Protein AF-A0A9X0D9I6-F1 (afdb_monomer)

Organism: NCBI:txid174260

InterPro domains:
  IPR001965 Zinc finger, PHD-type [SM00249] (161-206)
  IPR001965 Zinc finger, PHD-type [SM00249] (219-255)
  IPR011011 Zinc finger, FYVE/PHD-type [SSF57903] (145-206)
  IPR011011 Zinc finger, FYVE/PHD-type [SSF57903] (211-255)
  IPR013083 Zinc finger, RING/FYVE/PHD-type [G3DSA:3.30.40.10] (120-209)
  IPR013083 Zinc finger, RING/FYVE/PHD-type [G3DSA:3.30.40.10] (210-255)
  IPR028651 ING family [PTHR10333] (88-206)

pLDDT: mean 75.45, std 18.53, range [35.81, 97.56]

Radius of gyration: 32.21 Å; Cα contacts (8 Å, |Δi|>4): 205; chains: 1; bounding box: 78×44×81 Å

Mean predicted aligned error: 19.86 Å

Secondary structure (DSSP, 8-state):
--------SSPPBSSTTS-BTT------B-SSS-TT---TT-SSS----BPPHHHHHHHHHHH-GGG---S-HHHHHHHHHHHHHHHT--TTT-HHHHHHHHHHHT--HHHHHHHHHHHHHHHHHHHHHHHHHHHHHHHHHHHTTS--S----------TT-PPP-S-EEE---TT-S--EEEGGGGT--SSS---SS----HHHHHHHTT---------TT---S-SS-------TT-S-----SS----TTT-

Sequence (255 aa):
MCKAAETPLTEQTWFPGGPPISYFPLPVPDVTRPWGADCSACGGFCGGHYLEPEDTWKYIQEKGTDVCQPKPPSVVLQNTFNSSEKKGEDLLENGSGLKDIAKYVLLTPNEVKICIEHLKGIKSRRQQGAKKAAATRATKKGEKTSSDQQTGCSSSAHYPCSKPDNENMIACVSAHCEIRWYHLSCVGLDHTERVPNVSWLCPGCQDDYSGNSSDDDVLCVCGMPNKVEPMIGCDSEECPIKTVPKDKWFCPRCQ

Nearest PDB structures (foldseek):
  2vnf-assembly1_A  TM=8.522E-01  e=7.058E-03  Homo sapiens
  2pnx-assembly2_C  TM=8.506E-01  e=9.072E-03  Homo sapiens
  2vnf-assembly2_C  TM=7.643E-01  e=1.095E-02  Homo sapiens
  1wen-assembly1_A  TM=6.761E-01  e=4.844E-03  Mus musculus
  2k1j-assembly1_A  TM=6.436E-01  e=1.095E-02  Homo sapiens

Foldseek 3Di:
DDPPDPDPPDQDAPDVVHHGPPDDQAWAWDPVFAFQDPDPVDPDGFLGDTDDSRVSRVVCVVPNCPRGDNDALLRLLLVVLVVCVVVVHDCVVDPVSLVVSSRSNSHDSVVSVVSSVVVVVVVVVVVVVVVVVVVVVVVVVVVVVPPPDDDDDDDDDEAPVPDDDDPQWDAQPDPPDPHGIYGCVRQPHDPPDDPPPDHDHGPVVVVVVVPDDDDDALADPVRDGDDDDADDAAPDPPDSGDDDDDDHDHDPVGD

Structure (mmCIF, N/CA/C/O backbone):
data_AF-A0A9X0D9I6-F1
#
_entry.id   AF-A0A9X0D9I6-F1
#
loop_
_atom_site.group_PDB
_atom_site.id
_atom_site.type_symbol
_atom_site.label_atom_id
_atom_site.label_alt_id
_atom_site.label_comp_id
_atom_site.label_asym_id
_atom_site.label_entity_id
_atom_site.label_seq_id
_atom_site.pdbx_PDB_ins_code
_atom_site.Cartn_x
_atom_site.Cartn_y
_atom_site.Cartn_z
_atom_site.occupancy
_atom_site.B_iso_or_equiv
_atom_site.auth_seq_id
_atom_site.auth_comp_id
_atom_site.auth_asym_id
_atom_site.auth_atom_id
_atom_site.pdbx_PDB_model_num
ATOM 1 N N . MET A 1 1 ? -36.709 -5.888 -31.343 1.00 38.69 1 MET A N 1
ATOM 2 C CA . MET A 1 1 ? -35.568 -6.505 -32.054 1.00 38.69 1 MET A CA 1
ATOM 3 C C . MET A 1 1 ? -34.394 -5.546 -31.970 1.00 38.69 1 MET A C 1
ATOM 5 O O . MET A 1 1 ? -34.440 -4.498 -32.601 1.00 38.69 1 MET A O 1
ATOM 9 N N . CYS A 1 2 ? -33.402 -5.837 -31.132 1.00 40.78 2 CYS A N 1
ATOM 10 C CA . CYS A 1 2 ? -32.189 -5.024 -31.049 1.00 40.78 2 CYS A CA 1
ATOM 11 C C . CYS A 1 2 ? -31.299 -5.366 -32.251 1.00 40.78 2 CYS A C 1
ATOM 13 O O . CYS A 1 2 ? -31.071 -6.546 -32.513 1.00 40.78 2 CYS A O 1
ATOM 15 N N . LYS A 1 3 ? -30.844 -4.358 -33.009 1.00 49.25 3 LYS A N 1
ATOM 16 C CA . LYS A 1 3 ? -29.891 -4.562 -34.109 1.00 49.25 3 LYS A CA 1
ATOM 17 C C . LYS A 1 3 ? -28.614 -5.165 -33.525 1.00 49.25 3 LYS A C 1
ATOM 19 O O . LYS A 1 3 ? -28.062 -4.602 -32.584 1.00 49.25 3 LYS A O 1
ATOM 24 N N . ALA A 1 4 ? -28.180 -6.305 -34.061 1.00 53.25 4 ALA A N 1
ATOM 25 C CA . ALA A 1 4 ? -26.882 -6.877 -33.739 1.00 53.25 4 ALA A CA 1
ATOM 26 C C . ALA A 1 4 ? -25.815 -5.841 -34.110 1.00 53.25 4 ALA A C 1
ATOM 28 O O . ALA A 1 4 ? -25.646 -5.522 -35.285 1.00 53.25 4 ALA A O 1
ATOM 29 N N . ALA A 1 5 ? -25.175 -5.244 -33.107 1.00 57.88 5 ALA A N 1
ATOM 30 C CA . ALA A 1 5 ? -24.021 -4.397 -33.339 1.00 57.88 5 ALA A CA 1
ATOM 31 C C . ALA A 1 5 ? -22.890 -5.312 -33.816 1.00 57.88 5 ALA A C 1
ATOM 33 O O . ALA A 1 5 ? -22.500 -6.233 -33.100 1.00 57.88 5 ALA A O 1
ATOM 34 N N . GLU A 1 6 ? -22.413 -5.092 -35.038 1.00 61.59 6 GLU A N 1
ATOM 35 C CA . GLU A 1 6 ? -21.198 -5.721 -35.541 1.00 61.59 6 GLU A CA 1
ATOM 36 C C . GLU A 1 6 ? -20.054 -5.328 -34.597 1.00 61.59 6 GLU A C 1
ATOM 38 O O . GLU A 1 6 ? -19.644 -4.169 -34.538 1.00 61.59 6 GLU A O 1
ATOM 43 N N . THR A 1 7 ? -19.581 -6.274 -33.784 1.00 61.91 7 THR A N 1
ATOM 44 C CA . THR A 1 7 ? -18.341 -6.111 -33.020 1.00 61.91 7 THR A CA 1
ATOM 45 C C . THR A 1 7 ? -17.220 -5.789 -34.008 1.00 61.91 7 THR A C 1
ATOM 47 O O . THR A 1 7 ? -17.050 -6.554 -34.962 1.00 61.91 7 THR A O 1
ATOM 50 N N . PRO A 1 8 ? -16.452 -4.697 -33.822 1.00 57.22 8 PRO A N 1
ATOM 51 C CA . PRO A 1 8 ? -15.313 -4.403 -34.680 1.00 57.22 8 PRO A CA 1
ATOM 52 C C . PRO A 1 8 ? -14.380 -5.618 -34.715 1.00 57.22 8 PRO A C 1
ATOM 54 O O . PRO A 1 8 ? -13.946 -6.092 -33.669 1.00 57.22 8 PRO A O 1
ATOM 57 N N . LEU A 1 9 ? -14.090 -6.132 -35.914 1.00 60.94 9 LEU A N 1
ATOM 58 C CA . LEU A 1 9 ? -13.199 -7.283 -36.139 1.00 60.94 9 LEU A CA 1
ATOM 59 C C . LEU A 1 9 ? -11.745 -7.017 -35.710 1.00 60.94 9 LEU A C 1
ATOM 61 O O . LEU A 1 9 ? -10.943 -7.945 -35.639 1.00 60.94 9 LEU A O 1
ATOM 65 N N . THR A 1 10 ? -11.405 -5.760 -35.431 1.00 70.81 10 THR A N 1
ATOM 66 C CA . THR A 1 10 ? -10.068 -5.326 -35.037 1.00 70.81 10 THR A CA 1
ATOM 67 C C . THR A 1 10 ? -10.029 -5.093 -33.531 1.00 70.81 10 THR A C 1
ATOM 69 O O . THR A 1 10 ? -10.761 -4.250 -33.008 1.00 70.81 10 THR A O 1
ATOM 72 N N . GLU A 1 11 ? -9.165 -5.835 -32.838 1.00 78.88 11 GLU A N 1
ATOM 73 C CA . GLU A 1 11 ? -8.893 -5.643 -31.415 1.00 78.88 11 GLU A CA 1
ATOM 74 C C . GLU A 1 11 ? -8.428 -4.199 -31.179 1.00 78.88 11 GLU A C 1
ATOM 76 O O . GLU A 1 11 ? -7.447 -3.742 -31.768 1.00 78.88 11 GLU A O 1
ATOM 81 N N . GLN A 1 12 ? -9.180 -3.444 -30.374 1.00 87.25 12 GLN A N 1
ATOM 82 C CA . GLN A 1 12 ? -8.828 -2.058 -30.076 1.00 87.25 12 GLN A CA 1
ATOM 83 C C . GLN A 1 12 ? -7.595 -2.042 -29.172 1.00 87.25 12 GLN A C 1
ATOM 85 O O . GLN A 1 12 ? -7.570 -2.737 -28.155 1.00 87.25 12 GLN A O 1
ATOM 90 N N . THR A 1 13 ? -6.597 -1.230 -29.516 1.00 88.50 13 THR A N 1
ATOM 91 C CA . THR A 1 13 ? -5.352 -1.068 -28.755 1.00 88.50 13 THR A CA 1
ATOM 92 C C . THR A 1 13 ? -5.221 0.353 -28.213 1.00 88.50 13 THR A C 1
ATOM 94 O O . THR A 1 13 ? -5.814 1.290 -28.746 1.00 88.50 13 THR A O 1
ATOM 97 N N . TRP A 1 14 ? -4.434 0.534 -27.151 1.00 82.69 14 TRP A N 1
ATOM 98 C CA . TRP A 1 14 ? -4.189 1.852 -26.545 1.00 82.69 14 TRP A CA 1
ATOM 99 C C . TRP A 1 14 ? -3.456 2.828 -27.488 1.00 82.69 14 TRP A C 1
ATOM 101 O O . TRP A 1 14 ? -3.660 4.037 -27.413 1.00 82.69 14 TRP A O 1
ATOM 111 N N . PHE A 1 15 ? -2.617 2.302 -28.384 1.00 81.44 15 PHE A N 1
ATOM 112 C CA . PHE A 1 15 ? -1.926 3.015 -29.467 1.00 81.44 15 PHE A CA 1
ATOM 113 C C . PHE A 1 15 ? -1.619 2.035 -30.623 1.00 81.44 15 PHE A C 1
ATOM 115 O O . PHE A 1 15 ? -1.713 0.819 -30.414 1.00 81.44 15 PHE A O 1
ATOM 122 N N . PRO A 1 16 ? -1.284 2.495 -31.848 1.00 82.31 16 PRO A N 1
ATOM 123 C CA . PRO A 1 16 ? -0.974 1.600 -32.970 1.00 82.31 16 PRO A CA 1
ATOM 124 C C . PRO A 1 16 ? 0.181 0.636 -32.648 1.00 82.31 16 PRO A C 1
ATOM 126 O O . PRO A 1 16 ? 1.279 1.075 -32.318 1.00 82.31 16 PRO A O 1
ATOM 129 N N . GLY A 1 17 ? -0.071 -0.677 -32.720 1.00 81.25 17 GLY A N 1
ATOM 130 C CA . GLY A 1 17 ? 0.896 -1.719 -32.328 1.00 81.25 17 GLY A CA 1
ATOM 131 C C . GLY A 1 17 ? 1.077 -1.900 -30.812 1.00 81.25 17 GLY A C 1
ATOM 132 O O . GLY A 1 17 ? 1.928 -2.675 -30.381 1.00 81.25 17 GLY A O 1
ATOM 133 N N . GLY A 1 18 ? 0.293 -1.182 -30.009 1.00 82.31 18 GLY A N 1
ATOM 134 C CA . GLY A 1 18 ? 0.296 -1.255 -28.555 1.00 82.31 18 GLY A CA 1
ATOM 135 C C . GLY A 1 18 ? -0.547 -2.396 -27.985 1.00 82.31 18 GLY A C 1
ATOM 136 O O . GLY A 1 18 ? -1.133 -3.183 -28.731 1.00 82.31 18 GLY A O 1
ATOM 137 N N . PRO A 1 19 ? -0.628 -2.485 -26.649 1.00 86.00 19 PRO A N 1
ATOM 138 C CA . PRO A 1 19 ? -1.453 -3.478 -25.981 1.00 86.00 19 PRO A CA 1
ATOM 139 C C . PRO A 1 19 ? -2.946 -3.301 -26.287 1.00 86.00 19 PRO A C 1
ATOM 141 O O . PRO A 1 19 ? -3.388 -2.169 -26.533 1.00 86.00 19 PRO A O 1
ATOM 144 N N . PRO A 1 20 ? -3.742 -4.385 -26.207 1.00 87.56 20 PRO A N 1
ATOM 145 C CA . PRO A 1 20 ? -5.192 -4.289 -26.327 1.00 87.56 20 PRO A CA 1
ATOM 146 C C . PRO A 1 20 ? -5.769 -3.415 -25.207 1.00 87.56 20 PRO A C 1
ATOM 148 O O . PRO A 1 20 ? -5.204 -3.337 -24.121 1.00 87.56 20 PRO A O 1
ATOM 151 N N . ILE A 1 21 ? -6.911 -2.762 -25.429 1.00 87.12 21 ILE A N 1
ATOM 152 C CA . ILE A 1 21 ? -7.543 -1.889 -24.419 1.00 87.12 21 ILE A CA 1
ATOM 153 C C . ILE A 1 21 ? -7.902 -2.667 -23.140 1.00 87.12 21 ILE A C 1
ATOM 155 O O . ILE A 1 21 ? -7.911 -2.111 -22.044 1.00 87.12 21 ILE A O 1
ATOM 159 N N . SER A 1 22 ? -8.143 -3.973 -23.263 1.00 83.62 22 SER A N 1
ATOM 160 C CA . SER A 1 22 ? -8.362 -4.888 -22.138 1.00 83.62 22 SER A CA 1
ATOM 161 C C . SER A 1 22 ? -7.116 -5.122 -21.277 1.00 83.62 22 SER A C 1
ATOM 163 O O . SER A 1 22 ? -7.237 -5.579 -20.139 1.00 83.62 22 SER A O 1
ATOM 165 N N . TYR A 1 23 ? -5.922 -4.820 -21.788 1.00 82.50 23 TYR A N 1
ATOM 166 C CA . TYR A 1 23 ? -4.687 -4.925 -21.031 1.00 82.50 23 TYR A CA 1
ATOM 167 C C . TYR A 1 23 ? -4.550 -3.731 -20.087 1.00 82.50 23 TYR A C 1
ATOM 169 O O . TYR A 1 23 ? -4.414 -2.578 -20.503 1.00 82.50 23 TYR A O 1
ATOM 177 N N . PHE A 1 24 ? -4.556 -4.044 -18.796 1.00 83.25 24 PHE A N 1
ATOM 178 C CA . PHE A 1 24 ? -4.234 -3.119 -17.724 1.00 83.25 24 PHE A CA 1
ATOM 179 C C . PHE A 1 24 ? -2.779 -3.364 -17.296 1.00 83.25 24 PHE A C 1
ATOM 181 O O . PHE A 1 24 ? -2.484 -4.466 -16.822 1.00 83.25 24 PHE A O 1
ATOM 188 N N . PRO A 1 25 ? -1.859 -2.394 -17.459 1.00 78.62 25 PRO A N 1
ATOM 189 C CA . PRO A 1 25 ? -0.456 -2.592 -17.118 1.00 78.62 25 PRO A CA 1
ATOM 190 C C . PRO A 1 25 ? -0.309 -2.725 -15.602 1.00 78.62 25 PRO A C 1
ATOM 192 O O . PRO A 1 25 ? -0.358 -1.742 -14.861 1.00 78.62 25 PRO A O 1
ATOM 195 N N . LEU A 1 26 ? -0.148 -3.960 -15.131 1.00 89.12 26 LEU A N 1
ATOM 196 C CA . LEU A 1 26 ? 0.200 -4.211 -13.741 1.00 89.12 26 LEU A CA 1
ATOM 197 C C . LEU A 1 26 ? 1.652 -3.788 -13.501 1.00 89.12 26 LEU A C 1
ATOM 199 O O . LEU A 1 26 ? 2.499 -3.990 -14.370 1.00 89.12 26 LEU A O 1
ATOM 203 N N . PRO A 1 27 ? 1.960 -3.216 -12.329 1.00 92.06 27 PRO A N 1
ATOM 204 C CA . PRO A 1 27 ? 3.297 -2.721 -12.052 1.00 92.06 27 PRO A CA 1
ATOM 205 C C . PRO A 1 27 ? 4.296 -3.884 -12.019 1.00 92.06 27 PRO A C 1
ATOM 207 O O . PRO A 1 27 ? 4.090 -4.880 -11.321 1.00 92.06 27 PRO A O 1
ATOM 210 N N . VAL A 1 28 ? 5.389 -3.746 -12.769 1.00 94.19 28 VAL A N 1
ATOM 211 C CA . VAL A 1 28 ? 6.499 -4.708 -12.815 1.00 94.19 28 VAL A CA 1
ATOM 212 C C . VAL A 1 28 ? 7.753 -4.032 -12.262 1.00 94.19 28 VAL A C 1
ATOM 214 O O . VAL A 1 28 ? 8.113 -2.962 -12.758 1.00 94.19 28 VAL A O 1
ATOM 217 N N . PRO A 1 29 ? 8.410 -4.596 -11.232 1.00 94.31 29 PRO A N 1
ATOM 218 C CA . PRO A 1 29 ? 9.664 -4.063 -10.713 1.00 94.31 29 PRO A CA 1
ATOM 219 C C . PRO A 1 29 ? 10.740 -3.945 -11.797 1.00 94.31 29 PRO A C 1
ATOM 221 O O . PRO A 1 29 ? 10.980 -4.875 -12.565 1.00 94.31 29 PRO A O 1
ATOM 224 N N . ASP A 1 30 ? 11.415 -2.805 -11.827 1.00 94.00 30 ASP A N 1
ATOM 225 C CA . ASP A 1 30 ? 12.499 -2.513 -12.751 1.00 94.00 30 ASP A CA 1
ATOM 226 C C . ASP A 1 30 ? 13.774 -3.253 -12.330 1.00 94.00 30 ASP A C 1
ATOM 228 O O . ASP A 1 30 ? 14.415 -2.940 -11.323 1.00 94.00 30 ASP A O 1
ATOM 232 N N . VAL A 1 31 ? 14.160 -4.243 -13.133 1.00 90.62 31 VAL A N 1
ATOM 233 C CA . VAL A 1 31 ? 15.358 -5.062 -12.901 1.00 90.62 31 VAL A CA 1
ATOM 234 C C . VAL A 1 31 ? 16.664 -4.286 -13.073 1.00 90.62 31 VAL A C 1
ATOM 236 O O . VAL A 1 31 ? 17.689 -4.704 -12.537 1.00 90.62 31 VAL A O 1
ATOM 239 N N . THR A 1 32 ? 16.648 -3.170 -13.805 1.00 90.94 32 THR A N 1
ATOM 240 C CA . THR A 1 32 ? 17.831 -2.325 -14.036 1.00 90.94 32 THR A CA 1
ATOM 241 C C . THR A 1 32 ? 18.086 -1.368 -12.878 1.00 90.94 32 THR A C 1
ATOM 243 O O . THR A 1 32 ? 19.230 -0.991 -12.624 1.00 90.94 32 THR A O 1
ATOM 246 N N . ARG A 1 33 ? 17.033 -1.025 -12.128 1.00 91.44 33 ARG A N 1
ATOM 247 C CA . ARG A 1 33 ? 17.086 -0.178 -10.931 1.00 91.44 33 ARG A CA 1
ATOM 248 C C . ARG A 1 33 ? 16.494 -0.922 -9.730 1.00 91.44 33 ARG A C 1
ATOM 250 O O . ARG A 1 33 ? 15.424 -0.552 -9.235 1.00 91.44 33 ARG A O 1
ATOM 257 N N . PRO A 1 34 ? 17.171 -1.988 -9.262 1.00 91.94 34 PRO A N 1
ATOM 258 C CA . PRO A 1 34 ? 16.678 -2.790 -8.157 1.00 91.94 34 PRO A CA 1
ATOM 259 C C . PRO A 1 34 ? 16.720 -2.021 -6.831 1.00 91.94 34 PRO A C 1
ATOM 261 O O . PRO A 1 34 ? 17.395 -1.005 -6.678 1.00 91.94 34 PRO A O 1
ATOM 264 N N . TRP A 1 35 ? 16.014 -2.553 -5.835 1.00 95.06 35 TRP A N 1
ATOM 265 C CA . TRP A 1 35 ? 16.032 -2.028 -4.471 1.00 95.06 35 TRP A CA 1
ATOM 266 C C . TRP A 1 35 ? 17.466 -1.910 -3.930 1.00 95.06 35 TRP A C 1
ATOM 268 O O . TRP A 1 35 ? 18.228 -2.880 -3.948 1.00 95.06 35 TRP A O 1
ATOM 278 N N . GLY A 1 36 ? 17.821 -0.731 -3.425 1.00 92.12 36 GLY A N 1
ATOM 279 C CA . GLY A 1 36 ? 19.151 -0.403 -2.916 1.00 92.12 36 GLY A CA 1
ATOM 280 C C . GLY A 1 36 ? 20.207 -0.117 -3.987 1.00 92.12 36 GLY A C 1
ATOM 281 O O . GLY A 1 36 ? 21.379 -0.004 -3.633 1.00 92.12 36 GLY A O 1
ATOM 282 N N . ALA A 1 37 ? 19.831 -0.012 -5.266 1.00 89.81 37 ALA A N 1
ATOM 283 C CA . ALA A 1 37 ? 20.750 0.389 -6.328 1.00 89.81 37 ALA A CA 1
ATOM 284 C C . ALA A 1 37 ? 21.228 1.839 -6.168 1.00 89.81 37 ALA A C 1
ATOM 286 O O . ALA A 1 37 ? 20.534 2.682 -5.594 1.00 89.81 37 ALA A O 1
ATOM 287 N N . ASP A 1 38 ? 22.399 2.124 -6.737 1.00 88.94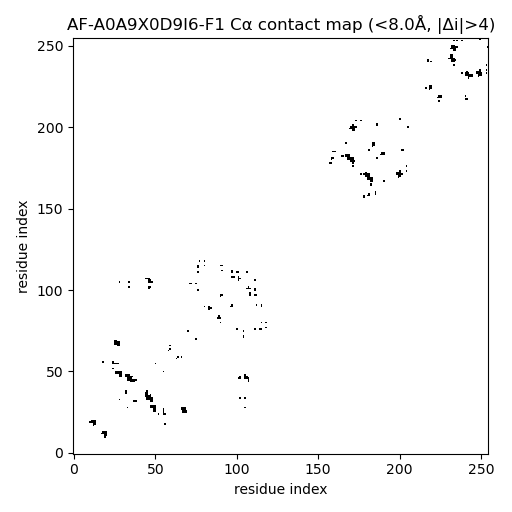 38 ASP A N 1
ATOM 288 C CA . ASP A 1 38 ? 22.876 3.492 -6.911 1.00 88.94 38 ASP A CA 1
ATOM 289 C C . ASP A 1 38 ? 22.117 4.132 -8.082 1.00 88.94 38 ASP A C 1
ATOM 291 O O . ASP A 1 38 ? 22.347 3.814 -9.251 1.00 88.94 38 ASP A O 1
ATOM 295 N N . CYS A 1 39 ? 21.116 4.949 -7.756 1.00 89.62 39 CYS A N 1
ATOM 296 C CA . CYS A 1 39 ? 20.189 5.528 -8.720 1.00 89.62 39 CYS A CA 1
ATOM 297 C C . CYS A 1 39 ? 20.376 7.042 -8.768 1.00 89.62 39 CYS A C 1
ATOM 299 O O . CYS A 1 39 ? 20.069 7.737 -7.803 1.00 89.62 39 CYS A O 1
ATOM 301 N N . SER A 1 40 ? 20.791 7.565 -9.923 1.00 88.94 40 SER A N 1
ATOM 302 C CA . SER A 1 40 ? 20.991 9.006 -10.136 1.00 88.94 40 SER A CA 1
ATOM 303 C C . SER A 1 40 ? 19.710 9.835 -10.007 1.00 88.94 40 SER A C 1
ATOM 305 O O . SER A 1 40 ? 19.774 11.030 -9.730 1.00 88.94 40 SER A O 1
ATOM 307 N N . ALA A 1 41 ? 18.544 9.209 -10.191 1.00 88.25 41 ALA A N 1
ATOM 308 C CA . ALA A 1 41 ? 17.247 9.853 -10.010 1.00 88.25 41 ALA A CA 1
ATOM 309 C C . ALA A 1 41 ? 16.817 9.927 -8.532 1.00 88.25 41 ALA A C 1
ATOM 311 O O . ALA A 1 41 ? 15.950 10.728 -8.185 1.00 88.25 41 ALA A O 1
ATOM 312 N N . CYS A 1 42 ? 17.395 9.101 -7.655 1.00 90.19 42 CYS A N 1
ATOM 313 C CA . CYS A 1 42 ? 17.075 9.090 -6.233 1.00 90.19 42 CYS A CA 1
ATOM 314 C C . CYS A 1 42 ? 18.069 9.963 -5.458 1.00 90.19 42 CYS A C 1
ATOM 316 O O . CYS A 1 42 ? 19.268 9.719 -5.469 1.00 90.19 42 CYS A O 1
ATOM 318 N N . GLY A 1 43 ? 17.573 10.944 -4.698 1.00 82.81 43 GLY A N 1
ATOM 319 C CA . GLY A 1 43 ? 18.394 11.773 -3.801 1.00 82.81 43 GLY A CA 1
ATOM 320 C C . GLY A 1 43 ? 18.829 11.066 -2.507 1.00 82.81 43 GLY A C 1
ATOM 321 O O . GLY A 1 43 ? 18.875 11.700 -1.456 1.00 82.81 43 GLY A O 1
ATOM 322 N N . GLY A 1 44 ? 19.056 9.750 -2.542 1.00 87.00 44 GLY A N 1
ATOM 323 C CA . GLY A 1 44 ? 19.323 8.924 -1.366 1.00 87.00 44 GLY A CA 1
ATOM 324 C C . GLY A 1 44 ? 19.104 7.435 -1.629 1.00 87.00 44 GLY A C 1
ATOM 325 O O . GLY A 1 44 ? 19.296 6.951 -2.740 1.00 87.00 44 GLY A O 1
ATOM 326 N N . PHE A 1 45 ? 18.688 6.697 -0.596 1.00 90.69 45 PHE A N 1
ATOM 327 C CA . PHE A 1 45 ? 18.413 5.266 -0.720 1.00 90.69 45 PHE A CA 1
ATOM 328 C C . PHE A 1 45 ? 17.304 4.994 -1.753 1.00 90.69 45 PHE A C 1
ATOM 330 O O . PHE A 1 45 ? 16.172 5.449 -1.586 1.00 90.69 45 PHE A O 1
ATOM 337 N N . CYS A 1 46 ? 17.616 4.221 -2.795 1.00 93.50 46 CYS A N 1
ATOM 338 C CA . CYS A 1 46 ? 16.649 3.829 -3.814 1.00 93.50 46 CYS A CA 1
ATOM 339 C C . CYS A 1 46 ? 15.781 2.662 -3.316 1.00 93.50 46 CYS A C 1
ATOM 341 O O . CYS A 1 46 ? 16.278 1.559 -3.098 1.00 93.50 46 CYS A O 1
ATOM 343 N N . GLY A 1 47 ? 14.470 2.874 -3.184 1.00 93.00 47 GLY A N 1
ATOM 344 C CA . GLY A 1 47 ? 13.499 1.801 -2.923 1.00 93.00 47 GLY A CA 1
ATOM 345 C C . GLY A 1 47 ? 13.277 0.862 -4.117 1.00 93.00 47 GLY A C 1
ATOM 346 O O . GLY A 1 47 ? 12.554 -0.117 -3.995 1.00 93.00 47 GLY A O 1
ATOM 347 N N . GLY A 1 48 ? 13.912 1.120 -5.258 1.00 93.00 48 GLY A N 1
ATOM 348 C CA . GLY A 1 48 ? 13.620 0.469 -6.530 1.00 93.00 48 GLY A CA 1
ATOM 349 C C . GLY A 1 48 ? 12.506 1.184 -7.294 1.00 93.00 48 GLY A C 1
ATOM 350 O O . GLY A 1 48 ? 11.802 2.041 -6.760 1.00 93.00 48 GLY A O 1
ATOM 351 N N . HIS A 1 49 ? 12.384 0.856 -8.576 1.00 93.19 49 HIS A N 1
ATOM 352 C CA . HIS A 1 49 ? 11.428 1.482 -9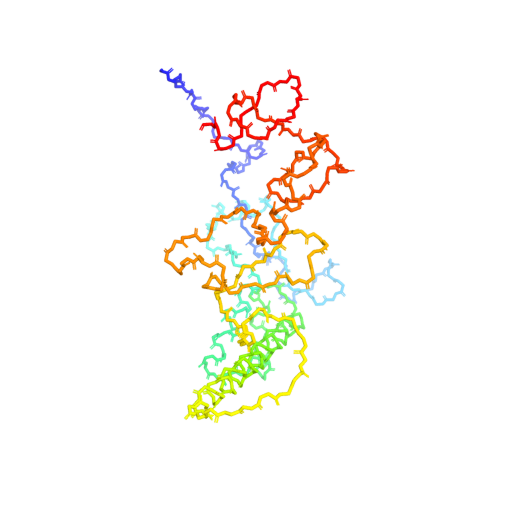.487 1.00 93.19 49 HIS A CA 1
ATO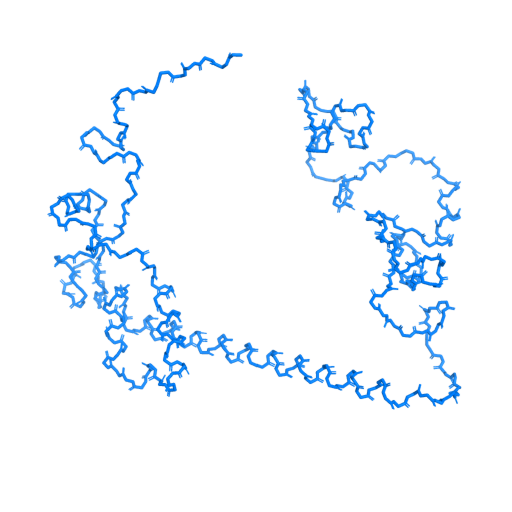M 353 C C . HIS A 1 49 ? 10.513 0.438 -10.117 1.00 93.19 49 HIS A C 1
ATOM 355 O O . HIS A 1 49 ? 10.798 -0.756 -10.074 1.00 93.19 49 HIS A O 1
ATOM 361 N N . TYR A 1 50 ? 9.420 0.899 -10.715 1.00 94.56 50 TYR A N 1
ATOM 362 C CA . TYR A 1 50 ? 8.624 0.095 -11.634 1.00 94.56 50 TYR A CA 1
ATOM 363 C C . TYR A 1 50 ? 8.976 0.477 -13.072 1.00 94.56 50 TYR A C 1
ATOM 365 O O . TYR A 1 50 ? 9.364 1.620 -13.332 1.00 94.56 50 TYR A O 1
ATOM 373 N N . LEU A 1 51 ? 8.851 -0.481 -13.986 1.00 93.19 51 LEU A N 1
ATOM 374 C CA . LEU A 1 51 ? 8.979 -0.236 -15.417 1.00 93.19 51 LEU A CA 1
ATOM 375 C C . LEU A 1 51 ? 7.895 0.736 -15.897 1.00 93.19 51 LEU A C 1
ATOM 377 O O . LEU A 1 51 ? 6.780 0.769 -15.370 1.00 93.19 51 LEU A O 1
ATOM 381 N N . GLU A 1 52 ? 8.214 1.510 -16.931 1.00 89.94 52 GLU A N 1
ATOM 382 C CA . GLU A 1 52 ? 7.222 2.338 -17.614 1.00 89.94 52 GLU A CA 1
ATOM 383 C C . GLU A 1 52 ? 6.213 1.457 -18.376 1.00 89.94 52 GLU A C 1
ATOM 385 O O . GLU A 1 52 ? 6.517 0.297 -18.677 1.00 89.94 52 GLU A O 1
ATOM 390 N N . PRO A 1 53 ? 5.002 1.950 -18.695 1.00 87.25 53 PRO A N 1
ATOM 391 C CA . PRO A 1 53 ? 3.950 1.121 -19.291 1.00 87.25 53 PRO A CA 1
ATOM 392 C C . PRO A 1 53 ? 4.353 0.403 -20.588 1.00 87.25 53 PRO A C 1
ATOM 394 O O . PRO A 1 53 ? 3.977 -0.753 -20.790 1.00 87.25 53 PRO A O 1
ATOM 397 N N . GLU A 1 54 ? 5.137 1.055 -21.452 1.00 86.38 54 GLU A N 1
ATOM 398 C CA . GLU A 1 54 ? 5.605 0.466 -22.715 1.00 86.38 54 GLU A CA 1
ATOM 399 C C . GLU A 1 54 ? 6.595 -0.681 -22.491 1.00 86.38 54 GLU A C 1
ATOM 401 O O . GLU A 1 54 ? 6.475 -1.744 -23.103 1.00 86.38 54 GLU A O 1
ATOM 406 N N . ASP A 1 55 ? 7.554 -0.485 -21.589 1.00 89.81 55 ASP A N 1
ATOM 407 C CA . ASP A 1 55 ? 8.545 -1.505 -21.255 1.00 89.81 55 ASP A CA 1
ATOM 408 C C . ASP A 1 55 ? 7.918 -2.646 -20.462 1.00 89.81 55 ASP A C 1
ATOM 410 O O . ASP A 1 55 ? 8.231 -3.809 -20.701 1.00 89.81 55 ASP A O 1
ATOM 414 N N . THR A 1 56 ? 6.954 -2.333 -19.596 1.00 90.62 56 THR A N 1
ATOM 415 C CA . THR A 1 56 ? 6.124 -3.315 -18.893 1.00 90.62 56 THR A CA 1
ATOM 416 C C . THR A 1 56 ? 5.417 -4.238 -19.883 1.00 90.62 56 THR A C 1
ATOM 418 O O . THR A 1 56 ? 5.460 -5.456 -19.723 1.00 90.62 56 THR A O 1
ATOM 421 N N . TRP A 1 57 ? 4.808 -3.679 -20.935 1.00 88.25 57 TRP A N 1
ATOM 422 C CA . TRP A 1 57 ? 4.136 -4.461 -21.976 1.00 88.25 57 TRP A CA 1
ATOM 423 C C . TRP A 1 57 ? 5.094 -5.419 -22.686 1.00 88.25 57 TRP A C 1
ATOM 425 O O . TRP A 1 57 ? 4.826 -6.619 -22.742 1.00 88.25 57 TRP A O 1
ATOM 435 N N . LYS A 1 58 ? 6.242 -4.920 -23.157 1.00 89.44 58 LYS A N 1
ATOM 436 C CA . LYS A 1 58 ? 7.264 -5.752 -23.816 1.00 89.44 58 LYS A CA 1
ATOM 437 C C . LYS A 1 58 ? 7.791 -6.843 -22.880 1.00 89.44 58 LYS A C 1
ATOM 439 O O . LYS A 1 58 ? 7.939 -7.994 -23.282 1.00 89.44 58 LYS A O 1
ATOM 444 N N . TYR A 1 59 ? 8.037 -6.494 -21.621 1.00 91.31 59 TYR A N 1
ATOM 445 C CA . TYR A 1 59 ? 8.582 -7.413 -20.629 1.00 91.31 59 TYR A CA 1
ATOM 446 C C . TYR A 1 59 ? 7.605 -8.546 -20.292 1.00 91.31 59 TYR A C 1
ATOM 448 O O . TYR A 1 59 ? 8.006 -9.706 -20.210 1.00 91.31 59 TYR A O 1
ATOM 456 N N . ILE A 1 60 ? 6.311 -8.238 -20.165 1.00 90.50 60 ILE A N 1
ATOM 457 C CA . ILE A 1 60 ? 5.260 -9.237 -19.927 1.00 90.50 60 ILE A CA 1
ATOM 458 C C . ILE A 1 60 ? 5.052 -10.136 -21.149 1.00 90.50 60 ILE A C 1
ATOM 460 O O . ILE A 1 60 ? 4.808 -11.328 -20.978 1.00 90.50 60 ILE A O 1
ATOM 464 N N . GLN A 1 61 ? 5.187 -9.615 -22.372 1.00 89.06 61 GLN A N 1
ATOM 465 C CA . GLN A 1 61 ? 5.136 -10.452 -23.576 1.00 89.06 61 GLN A CA 1
ATOM 466 C C . GLN A 1 61 ? 6.243 -11.519 -23.592 1.00 89.06 61 GLN A C 1
ATOM 468 O O . GLN A 1 61 ? 6.007 -12.631 -24.057 1.00 89.06 61 GLN A O 1
ATOM 473 N N . GLU A 1 62 ? 7.431 -11.207 -23.065 1.00 91.62 62 GLU A N 1
ATOM 474 C CA . GLU A 1 62 ? 8.559 -12.144 -23.012 1.00 91.62 62 GLU A CA 1
ATOM 475 C C . GLU A 1 62 ? 8.510 -13.084 -21.793 1.00 91.62 62 GLU A C 1
ATOM 477 O O . GLU A 1 62 ? 8.801 -14.275 -21.912 1.00 91.62 62 GLU A O 1
ATOM 482 N N . LYS A 1 63 ? 8.190 -12.558 -20.603 1.00 92.19 63 LYS A N 1
ATOM 483 C CA . LYS A 1 63 ? 8.304 -13.278 -19.318 1.00 92.19 63 LYS A CA 1
ATOM 484 C C . LYS A 1 63 ? 6.975 -13.770 -18.748 1.00 92.19 63 LYS A C 1
ATOM 486 O O . LYS A 1 63 ? 6.980 -14.493 -17.754 1.00 92.19 63 LYS A O 1
ATOM 491 N N . GLY A 1 64 ? 5.852 -13.397 -19.354 1.00 90.00 64 GLY A N 1
ATOM 492 C CA . GLY A 1 64 ? 4.521 -13.629 -18.804 1.00 90.00 64 GLY A CA 1
ATOM 493 C C . GLY A 1 64 ? 4.185 -12.682 -17.649 1.00 90.00 64 GLY A C 1
ATOM 494 O O . GLY A 1 64 ? 4.899 -11.724 -17.359 1.00 90.00 64 GLY A O 1
ATOM 495 N N . THR A 1 65 ? 3.063 -12.940 -16.977 1.00 89.56 65 THR A N 1
ATOM 496 C CA . THR A 1 65 ? 2.502 -12.047 -15.947 1.00 89.56 65 THR A CA 1
ATOM 497 C C . THR A 1 65 ? 3.003 -12.318 -14.529 1.00 89.56 65 THR A C 1
ATOM 499 O O . THR A 1 65 ? 2.743 -11.512 -13.639 1.00 89.56 65 THR A O 1
ATOM 502 N N . ASP A 1 66 ? 3.735 -13.408 -14.293 1.00 90.31 66 ASP A N 1
ATOM 503 C CA . ASP A 1 66 ? 4.207 -13.793 -12.949 1.00 90.31 66 ASP A CA 1
ATOM 504 C C . ASP A 1 66 ? 5.211 -12.795 -12.348 1.00 90.31 66 ASP A C 1
ATOM 506 O O . ASP A 1 66 ? 5.425 -12.759 -11.138 1.00 90.31 66 ASP A O 1
ATOM 510 N N . VAL A 1 67 ? 5.801 -11.948 -13.194 1.00 90.19 67 VAL A N 1
ATOM 511 C CA . VAL A 1 67 ? 6.714 -10.860 -12.813 1.00 90.19 67 VAL A CA 1
ATOM 512 C C . VAL A 1 67 ? 5.992 -9.619 -12.275 1.00 90.19 67 VAL A C 1
ATOM 514 O O . VAL A 1 67 ? 6.631 -8.710 -11.746 1.00 90.19 67 VAL A O 1
ATOM 517 N N . CYS A 1 68 ? 4.665 -9.557 -12.409 1.00 91.56 68 CYS A N 1
ATOM 518 C CA . CYS A 1 68 ? 3.868 -8.433 -11.935 1.00 91.56 68 CYS A CA 1
ATOM 519 C C . CYS A 1 68 ? 3.762 -8.432 -10.408 1.00 91.56 68 CYS A C 1
ATOM 521 O O . CYS A 1 68 ? 3.672 -9.476 -9.760 1.00 91.56 68 CYS A O 1
ATOM 523 N N . GLN A 1 69 ? 3.645 -7.240 -9.829 1.00 90.75 69 GLN A N 1
ATOM 524 C CA . GLN A 1 69 ? 3.290 -7.049 -8.427 1.00 90.75 69 GLN A CA 1
ATOM 525 C C . GLN A 1 69 ? 1.865 -6.497 -8.291 1.00 90.75 69 GLN A C 1
ATOM 527 O O . GLN A 1 69 ? 1.664 -5.312 -8.043 1.00 90.75 69 GLN A O 1
ATOM 532 N N . PRO A 1 70 ? 0.828 -7.349 -8.402 1.00 89.56 70 PRO A N 1
ATOM 533 C CA . PRO A 1 70 ? -0.563 -6.891 -8.392 1.00 89.56 70 PRO A CA 1
ATOM 534 C C . PRO A 1 70 ? -1.033 -6.382 -7.023 1.00 89.56 70 PRO A C 1
ATOM 536 O O . PRO A 1 70 ? -2.088 -5.757 -6.923 1.00 89.56 70 PRO A O 1
ATOM 539 N N . LYS A 1 71 ? -0.304 -6.691 -5.943 1.00 92.25 71 LYS A N 1
ATOM 540 C CA . LYS A 1 71 ? -0.694 -6.312 -4.583 1.00 92.25 71 LYS A CA 1
ATOM 541 C C . LYS A 1 71 ? -0.042 -4.983 -4.211 1.00 92.25 71 LYS A C 1
ATOM 543 O O . LYS A 1 71 ? 1.184 -4.930 -4.143 1.00 92.25 71 LYS A O 1
ATOM 548 N N . PRO A 1 72 ? -0.827 -3.943 -3.887 1.00 92.88 72 PRO A N 1
ATOM 549 C CA . PRO A 1 72 ? -0.257 -2.674 -3.470 1.00 92.88 72 PRO A CA 1
ATOM 550 C C . PRO A 1 72 ? 0.447 -2.811 -2.107 1.00 92.88 72 PRO A C 1
ATOM 552 O O . PRO A 1 72 ? 0.029 -3.637 -1.280 1.00 92.88 72 PRO A O 1
ATOM 555 N N . PRO A 1 73 ? 1.450 -1.960 -1.815 1.00 95.12 73 PRO A N 1
ATOM 556 C CA . PRO A 1 73 ? 2.216 -2.007 -0.569 1.00 95.12 73 PRO A CA 1
ATOM 557 C C . PRO A 1 73 ? 1.354 -2.045 0.697 1.00 95.12 73 PRO A C 1
ATOM 559 O O . PRO A 1 73 ? 1.613 -2.834 1.601 1.00 95.12 73 PRO A O 1
ATOM 562 N N . SER A 1 74 ? 0.279 -1.255 0.753 1.00 95.62 74 SER A N 1
ATOM 563 C CA . SER A 1 74 ? -0.616 -1.180 1.917 1.00 95.62 74 SER A CA 1
ATOM 564 C C . SER A 1 74 ? -1.246 -2.528 2.282 1.00 95.62 74 SER A C 1
ATOM 566 O O . SER A 1 74 ? -1.318 -2.879 3.461 1.00 95.62 74 SER A O 1
ATOM 568 N N . VAL A 1 75 ? -1.660 -3.309 1.281 1.00 96.44 75 VAL A N 1
ATOM 569 C CA . VAL A 1 75 ? -2.262 -4.636 1.469 1.00 96.44 75 VAL A CA 1
ATOM 570 C C . VAL A 1 75 ? -1.211 -5.631 1.939 1.00 96.44 75 VAL A C 1
ATOM 572 O O . VAL A 1 75 ? -1.468 -6.420 2.848 1.00 96.44 75 VAL A O 1
ATOM 575 N N . VAL A 1 76 ? -0.017 -5.589 1.348 1.00 96.00 76 VAL A N 1
ATOM 576 C CA . VAL A 1 76 ? 1.091 -6.460 1.749 1.00 96.00 76 VAL A CA 1
ATOM 577 C C . VAL A 1 76 ? 1.467 -6.192 3.204 1.00 96.00 76 VAL A C 1
ATOM 579 O O . VAL A 1 76 ? 1.466 -7.124 4.003 1.00 96.00 76 VAL A O 1
ATOM 582 N N . LEU A 1 77 ? 1.695 -4.927 3.563 1.00 96.56 77 LEU A N 1
ATOM 583 C CA . LEU A 1 77 ? 2.073 -4.501 4.913 1.00 96.56 77 LEU A CA 1
ATOM 584 C C . LEU A 1 77 ? 1.003 -4.840 5.955 1.00 96.56 77 LEU A C 1
ATOM 586 O O . LEU A 1 77 ? 1.314 -5.289 7.056 1.00 96.56 77 LEU A O 1
ATOM 590 N N . GLN A 1 78 ? -0.274 -4.666 5.613 1.00 96.56 78 GLN A N 1
ATOM 591 C CA . GLN A 1 78 ? -1.366 -5.043 6.502 1.00 96.56 78 GLN A CA 1
ATOM 592 C C . GLN A 1 78 ? -1.421 -6.561 6.722 1.00 96.56 78 GLN A C 1
ATOM 594 O O . GLN A 1 78 ? -1.624 -7.013 7.850 1.00 96.56 78 GLN A O 1
ATOM 599 N N . ASN A 1 79 ? -1.227 -7.357 5.671 1.00 96.44 79 ASN A N 1
ATOM 600 C CA . ASN A 1 79 ? -1.244 -8.814 5.766 1.00 96.44 79 ASN A CA 1
ATOM 601 C C . ASN A 1 79 ? -0.042 -9.361 6.539 1.00 96.44 79 ASN A C 1
ATOM 603 O O . ASN A 1 79 ? -0.219 -10.263 7.363 1.00 96.44 79 ASN A O 1
ATOM 607 N N . THR A 1 80 ? 1.157 -8.821 6.307 1.00 95.19 80 THR A N 1
ATOM 608 C CA . THR A 1 80 ? 2.365 -9.210 7.047 1.00 95.19 80 THR A CA 1
ATOM 609 C C . THR A 1 80 ? 2.219 -8.866 8.525 1.00 95.19 80 THR A C 1
ATOM 611 O O . THR A 1 80 ? 2.416 -9.749 9.357 1.00 95.19 80 THR A O 1
ATOM 614 N N . PHE A 1 81 ? 1.748 -7.658 8.854 1.00 95.25 81 PHE A N 1
ATOM 615 C CA . PHE A 1 81 ? 1.450 -7.247 10.229 1.00 95.25 81 PHE A CA 1
ATOM 616 C C . PHE A 1 81 ? 0.409 -8.151 10.900 1.00 95.25 81 PHE A C 1
ATOM 618 O O . PHE A 1 81 ? 0.637 -8.694 11.974 1.00 95.25 81 PHE A O 1
ATOM 625 N N . ASN A 1 82 ? -0.738 -8.388 10.259 1.00 95.12 82 ASN A N 1
ATOM 626 C CA . ASN A 1 82 ? -1.770 -9.253 10.836 1.00 95.12 82 ASN A CA 1
ATOM 627 C C . ASN A 1 82 ? -1.269 -10.689 11.061 1.00 95.12 82 ASN A C 1
ATOM 629 O O . ASN A 1 82 ? -1.720 -11.363 11.987 1.00 95.12 82 ASN A O 1
ATOM 633 N N . SER A 1 83 ? -0.364 -11.169 10.208 1.00 94.69 83 SER A N 1
ATOM 634 C CA . SER A 1 83 ? 0.225 -12.502 10.326 1.00 94.69 83 SER A CA 1
ATOM 635 C C . SER A 1 83 ? 1.255 -12.575 11.453 1.00 94.69 83 SER A C 1
ATOM 637 O O . SER A 1 83 ? 1.237 -13.550 12.201 1.00 94.69 83 SER A O 1
ATOM 639 N N . SER A 1 84 ? 2.104 -11.556 11.621 1.00 92.62 84 SER A N 1
ATOM 640 C CA . SER A 1 84 ? 3.073 -11.496 12.725 1.00 92.62 84 SER A CA 1
ATOM 641 C C . SER A 1 84 ? 2.369 -11.401 14.078 1.00 92.62 84 SER A C 1
ATOM 643 O O . SER A 1 84 ? 2.710 -12.128 15.005 1.00 92.62 84 SER A O 1
ATOM 645 N N . GLU A 1 85 ? 1.292 -10.615 14.167 1.00 92.25 85 GLU A N 1
ATOM 646 C CA . GLU A 1 85 ? 0.487 -10.491 15.386 1.00 92.25 85 GLU A CA 1
ATOM 647 C C . GLU A 1 85 ? -0.166 -11.818 15.795 1.00 92.25 85 GLU A C 1
ATOM 649 O O . GLU A 1 85 ? -0.322 -12.086 16.983 1.00 92.25 85 GLU A O 1
ATOM 654 N N . LYS A 1 86 ? -0.549 -12.664 14.829 1.00 93.00 86 LYS A N 1
ATOM 655 C CA . LYS A 1 86 ? -1.069 -14.014 15.113 1.00 93.00 86 LYS A CA 1
ATOM 656 C C . LYS A 1 86 ? 0.013 -14.955 15.638 1.00 93.00 86 LYS A C 1
ATOM 658 O O . LYS A 1 86 ? -0.306 -15.862 16.398 1.00 93.00 86 LYS A O 1
ATOM 663 N N . LYS A 1 87 ? 1.261 -14.751 15.219 1.00 93.00 87 LYS A N 1
ATOM 664 C CA . LYS A 1 87 ? 2.424 -15.527 15.668 1.00 93.00 87 LYS A CA 1
ATOM 665 C C . LYS A 1 87 ? 3.041 -14.990 16.963 1.00 93.00 87 LYS A C 1
ATOM 667 O O . LYS A 1 87 ? 3.812 -15.703 17.590 1.00 93.00 87 LYS A O 1
ATOM 672 N N . GLY A 1 88 ? 2.689 -13.769 17.372 1.00 89.50 88 GLY A N 1
ATOM 673 C CA . GLY A 1 88 ? 3.300 -13.089 18.516 1.00 89.50 88 GLY A CA 1
ATOM 674 C C . GLY A 1 88 ? 4.695 -12.528 18.220 1.00 89.50 88 GLY A C 1
ATOM 675 O O . GLY A 1 88 ? 5.490 -12.378 19.139 1.00 89.50 88 GLY A O 1
ATOM 676 N N . GLU A 1 89 ? 5.001 -12.243 16.953 1.00 89.19 89 GLU A N 1
ATOM 677 C CA . GLU A 1 89 ? 6.302 -11.733 16.505 1.00 89.19 89 GLU A CA 1
ATOM 678 C C . GLU A 1 89 ? 6.263 -10.209 16.322 1.00 89.19 89 GLU A C 1
ATOM 680 O O . GLU A 1 89 ? 5.361 -9.685 15.657 1.00 89.19 89 GLU A O 1
ATOM 685 N N . ASP A 1 90 ? 7.272 -9.494 16.835 1.00 87.12 90 ASP A N 1
ATOM 686 C CA . ASP A 1 90 ? 7.454 -8.073 16.535 1.00 87.12 90 ASP A CA 1
ATOM 687 C C . ASP A 1 90 ? 8.311 -7.877 15.271 1.00 87.12 90 ASP A C 1
ATOM 689 O O . ASP A 1 90 ? 9.520 -8.117 15.248 1.00 87.12 90 ASP A O 1
ATOM 693 N N . LEU A 1 91 ? 7.678 -7.380 14.205 1.00 86.25 91 LEU A N 1
ATOM 694 C CA . LEU A 1 91 ? 8.337 -7.077 12.929 1.00 86.25 91 LEU A CA 1
ATOM 695 C C . LEU A 1 91 ? 9.409 -5.980 13.019 1.00 86.25 91 LEU A C 1
ATOM 697 O O . LEU A 1 91 ? 10.237 -5.881 12.117 1.00 86.25 91 LEU A O 1
ATOM 701 N N . LEU A 1 92 ? 9.388 -5.140 14.056 1.00 86.12 92 LEU A N 1
ATOM 702 C CA . LEU A 1 92 ? 10.361 -4.058 14.236 1.00 86.12 92 LEU A CA 1
ATOM 703 C C . LEU A 1 92 ? 11.624 -4.504 14.982 1.00 86.12 92 LEU A C 1
ATOM 705 O O . LEU A 1 92 ? 12.644 -3.826 14.877 1.00 86.12 92 LEU A O 1
ATOM 709 N N . GLU A 1 93 ? 11.578 -5.621 15.709 1.00 81.31 93 GLU A N 1
ATOM 710 C CA . GLU A 1 93 ? 12.742 -6.155 16.432 1.00 81.31 93 GLU A CA 1
ATOM 711 C C . GLU A 1 93 ? 13.684 -6.930 15.496 1.00 81.31 93 GLU A C 1
ATOM 713 O O . GLU A 1 93 ? 14.903 -6.928 15.672 1.00 81.31 93 GLU A O 1
ATOM 718 N N . ASN A 1 94 ? 13.137 -7.514 14.426 1.00 69.62 94 ASN A N 1
ATOM 719 C CA . ASN A 1 94 ? 13.885 -8.284 13.436 1.00 69.62 94 ASN A CA 1
ATOM 720 C C . ASN A 1 94 ? 14.304 -7.410 12.243 1.00 69.62 94 ASN A C 1
ATOM 722 O O . ASN A 1 94 ? 13.608 -7.323 11.229 1.00 69.62 94 ASN A O 1
ATOM 726 N N . GLY A 1 95 ? 15.484 -6.787 12.334 1.00 68.62 95 GLY A N 1
ATOM 727 C CA . GLY A 1 95 ? 16.007 -5.889 11.293 1.00 68.62 95 GLY A CA 1
ATOM 728 C C . GLY A 1 95 ? 16.161 -6.510 9.891 1.00 68.62 95 GLY A C 1
ATOM 729 O O . GLY A 1 95 ? 16.141 -5.774 8.905 1.00 68.62 95 GLY A O 1
ATOM 730 N N . SER A 1 96 ? 16.286 -7.838 9.773 1.00 77.69 96 SER A N 1
ATOM 731 C CA . SER A 1 96 ? 16.283 -8.551 8.483 1.00 77.69 96 SER A CA 1
ATOM 732 C C . SER A 1 96 ? 14.886 -8.611 7.860 1.00 77.69 96 SER A C 1
ATOM 734 O O . SER A 1 96 ? 14.719 -8.220 6.708 1.00 77.69 96 SER A O 1
ATOM 736 N N . GLY A 1 97 ? 13.868 -8.983 8.641 1.00 84.31 97 GLY A N 1
ATOM 737 C CA . GLY A 1 97 ? 12.488 -9.098 8.161 1.00 84.31 97 GLY A CA 1
ATOM 738 C C . GLY A 1 97 ? 11.923 -7.771 7.650 1.00 84.31 97 GLY A C 1
ATOM 739 O O . GLY A 1 97 ? 11.229 -7.739 6.635 1.00 84.31 97 GLY A O 1
ATOM 740 N N . LEU A 1 98 ? 12.285 -6.654 8.289 1.00 90.00 98 LEU A N 1
ATOM 741 C CA . LEU A 1 98 ? 11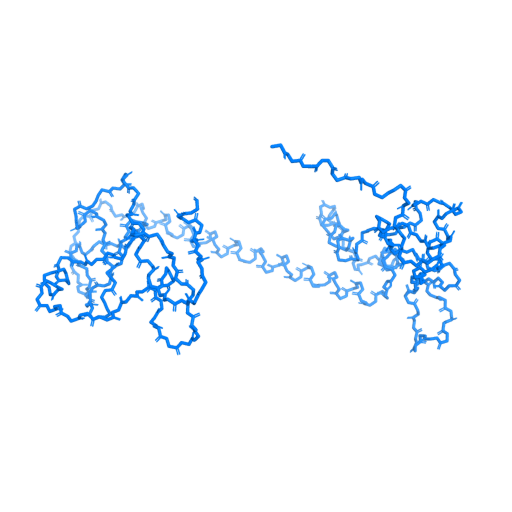.902 -5.318 7.825 1.00 90.00 98 LEU A CA 1
ATOM 742 C C . LEU A 1 98 ? 12.475 -5.003 6.431 1.00 90.00 98 LEU A C 1
ATOM 744 O O . LEU A 1 98 ? 11.777 -4.434 5.592 1.00 90.00 98 LEU A O 1
ATOM 748 N N . LYS A 1 99 ? 13.735 -5.381 6.174 1.00 91.88 99 LYS A N 1
ATOM 749 C CA . LYS A 1 99 ? 14.388 -5.171 4.873 1.00 91.88 99 LYS A CA 1
ATOM 750 C C . LYS A 1 99 ? 13.772 -6.038 3.783 1.00 91.88 99 LYS A C 1
ATOM 752 O O . LYS A 1 99 ? 13.577 -5.545 2.678 1.00 91.88 99 LYS A O 1
ATOM 757 N N . ASP A 1 100 ? 13.425 -7.282 4.093 1.00 92.50 100 ASP A N 1
ATOM 758 C CA . ASP A 1 100 ? 12.792 -8.183 3.126 1.00 92.50 100 ASP A CA 1
ATOM 759 C C . ASP A 1 100 ? 11.411 -7.672 2.708 1.00 92.50 100 ASP A C 1
ATOM 761 O O . ASP A 1 100 ? 11.080 -7.655 1.521 1.00 92.50 100 ASP A O 1
ATOM 765 N N . ILE A 1 101 ? 10.630 -7.168 3.669 1.00 94.00 101 ILE A N 1
ATOM 766 C CA . ILE A 1 101 ? 9.346 -6.518 3.393 1.00 94.00 101 ILE A CA 1
ATOM 767 C C . ILE A 1 101 ? 9.562 -5.272 2.531 1.00 94.00 101 ILE A C 1
ATOM 769 O O . ILE A 1 101 ? 8.898 -5.130 1.508 1.00 94.00 101 ILE A O 1
ATOM 773 N N . ALA A 1 102 ? 10.501 -4.401 2.912 1.00 95.38 102 ALA A N 1
ATOM 774 C CA . ALA A 1 102 ? 10.830 -3.177 2.180 1.00 95.38 102 ALA A CA 1
ATOM 775 C C . ALA A 1 102 ? 11.235 -3.460 0.729 1.00 95.38 102 ALA A C 1
ATOM 777 O O . ALA A 1 102 ? 10.720 -2.822 -0.188 1.00 95.38 102 ALA A O 1
ATOM 778 N N . LYS A 1 103 ? 12.076 -4.478 0.519 1.00 94.50 103 LYS A N 1
ATOM 779 C CA . LYS A 1 103 ? 12.466 -4.960 -0.806 1.00 94.50 103 LYS A CA 1
ATOM 780 C C . LYS A 1 103 ? 11.274 -5.473 -1.601 1.00 94.50 103 LYS A C 1
ATOM 782 O O . LYS A 1 103 ? 11.177 -5.188 -2.788 1.00 94.50 103 LYS A O 1
ATOM 787 N N . TYR A 1 104 ? 10.374 -6.221 -0.969 1.00 93.38 104 TYR A N 1
ATOM 788 C CA . TYR A 1 104 ? 9.216 -6.774 -1.660 1.00 93.38 104 TYR A CA 1
ATOM 789 C C . TYR A 1 104 ? 8.241 -5.691 -2.134 1.00 93.38 104 TYR A C 1
ATOM 791 O O . TYR A 1 104 ? 7.720 -5.820 -3.233 1.00 93.38 104 TYR A O 1
ATOM 799 N N . VAL A 1 105 ? 8.005 -4.639 -1.339 1.00 95.12 105 VAL A N 1
ATOM 800 C CA . VAL A 1 105 ? 7.056 -3.558 -1.682 1.00 95.12 105 VAL A CA 1
ATOM 801 C C . VAL A 1 105 ? 7.696 -2.341 -2.362 1.00 95.12 105 VAL A C 1
ATOM 803 O O . VAL A 1 105 ? 7.008 -1.344 -2.575 1.00 95.12 105 VAL A O 1
ATOM 806 N N . LEU A 1 106 ? 8.996 -2.407 -2.669 1.00 95.19 106 LEU A N 1
ATOM 807 C CA . LEU A 1 106 ? 9.801 -1.312 -3.224 1.00 95.19 106 LEU A CA 1
ATOM 808 C C . LEU A 1 106 ? 9.714 0.006 -2.429 1.00 95.19 106 LEU A C 1
ATOM 810 O O . LEU A 1 106 ? 9.645 1.096 -2.990 1.00 95.19 106 LEU A O 1
ATOM 814 N N . LEU A 1 107 ? 9.716 -0.094 -1.098 1.00 94.69 107 LEU A N 1
ATOM 815 C CA . LEU A 1 107 ? 9.775 1.058 -0.193 1.00 94.69 107 LEU A CA 1
ATOM 816 C C . LEU A 1 107 ? 11.098 1.071 0.568 1.00 94.69 107 LEU A C 1
ATOM 818 O O . LEU A 1 107 ? 11.799 0.061 0.667 1.00 94.69 107 LEU A O 1
ATOM 822 N N . THR A 1 108 ? 11.442 2.205 1.162 1.00 93.31 108 THR A N 1
ATOM 823 C CA . THR A 1 108 ? 12.575 2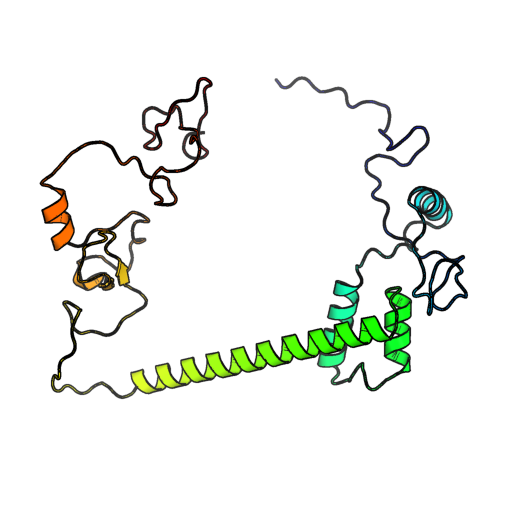.278 2.084 1.00 93.31 108 THR A CA 1
ATOM 824 C C . THR A 1 108 ? 12.246 1.577 3.413 1.00 93.31 108 THR A C 1
ATOM 826 O O . THR A 1 108 ? 11.084 1.532 3.833 1.00 93.31 108 THR A O 1
ATOM 829 N N . PRO A 1 109 ? 13.251 1.062 4.150 1.00 92.88 109 PRO A N 1
ATOM 830 C CA . PRO A 1 109 ? 13.016 0.465 5.468 1.00 92.88 109 PRO A CA 1
ATOM 831 C C . PRO A 1 109 ? 12.330 1.425 6.449 1.00 92.88 109 PRO A C 1
ATOM 833 O O . PRO A 1 109 ? 11.532 1.0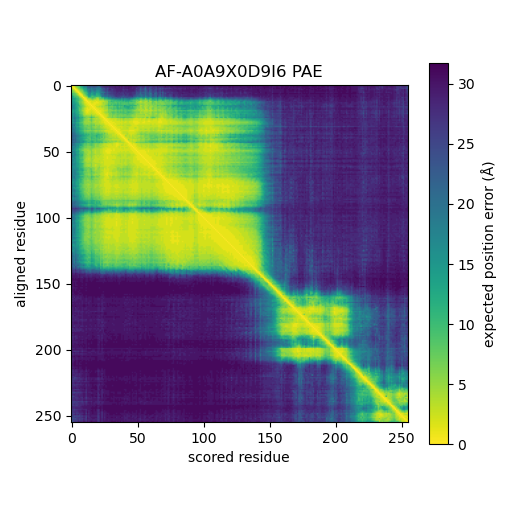01 7.283 1.00 92.88 109 PRO A O 1
ATOM 836 N N . ASN A 1 110 ? 12.623 2.724 6.341 1.00 92.88 110 ASN A N 1
ATOM 837 C CA . ASN A 1 110 ? 12.031 3.743 7.199 1.00 92.88 110 ASN A CA 1
ATOM 838 C C . ASN A 1 110 ? 10.532 3.934 6.920 1.00 92.88 110 ASN A C 1
ATOM 840 O O . ASN A 1 110 ? 9.741 4.003 7.856 1.00 92.88 110 ASN A O 1
ATOM 844 N N . GLU A 1 111 ? 10.123 3.962 5.651 1.00 94.94 111 GLU A N 1
ATOM 845 C CA . GLU A 1 111 ? 8.703 4.043 5.286 1.00 94.94 111 GLU A CA 1
ATOM 846 C C . GLU A 1 111 ? 7.935 2.815 5.769 1.00 94.94 111 GLU A C 1
ATOM 848 O O . GLU A 1 111 ? 6.882 2.952 6.391 1.00 94.94 111 GLU A O 1
ATOM 853 N N . VAL A 1 112 ? 8.495 1.614 5.577 1.00 95.50 112 VAL A N 1
ATOM 854 C CA . VAL A 1 112 ? 7.899 0.379 6.104 1.00 95.50 112 VAL A CA 1
ATOM 855 C C . VAL A 1 112 ? 7.744 0.457 7.619 1.00 95.50 112 VAL A C 1
ATOM 857 O O . VAL A 1 112 ? 6.668 0.157 8.134 1.00 95.50 112 VAL A O 1
ATOM 860 N N . LYS A 1 113 ? 8.777 0.908 8.339 1.00 95.00 113 LYS A N 1
ATOM 861 C CA . LYS A 1 113 ? 8.716 1.097 9.793 1.00 95.00 113 LYS A CA 1
ATOM 862 C C . LYS A 1 113 ? 7.559 2.017 10.193 1.00 95.00 113 LYS A C 1
ATOM 864 O O . LYS A 1 113 ? 6.752 1.621 11.033 1.00 95.00 113 LYS A O 1
ATOM 869 N N . ILE A 1 114 ? 7.430 3.183 9.557 1.00 96.00 114 ILE A N 1
ATOM 870 C CA . ILE A 1 114 ? 6.341 4.140 9.818 1.00 96.00 114 ILE A CA 1
ATOM 871 C C . ILE A 1 114 ? 4.973 3.486 9.581 1.00 96.00 114 ILE A C 1
ATOM 873 O O . ILE A 1 114 ? 4.058 3.631 10.395 1.00 96.00 114 ILE A O 1
ATOM 877 N N . CYS A 1 115 ? 4.820 2.720 8.498 1.00 96.62 115 CYS A N 1
ATOM 878 C CA . CYS A 1 115 ? 3.578 2.004 8.216 1.00 96.62 115 CYS A CA 1
ATOM 879 C C . CYS A 1 115 ? 3.247 0.959 9.293 1.00 96.62 115 CYS A C 1
ATOM 881 O O . CYS A 1 115 ? 2.098 0.874 9.734 1.00 96.62 115 CYS A O 1
ATOM 883 N N . ILE A 1 116 ? 4.228 0.177 9.746 1.00 95.56 116 ILE A N 1
ATOM 884 C CA . ILE A 1 116 ? 4.026 -0.832 10.795 1.00 95.56 116 ILE A CA 1
ATOM 885 C C . ILE A 1 116 ? 3.677 -0.170 12.137 1.00 95.56 116 ILE A C 1
ATOM 887 O O . ILE A 1 116 ? 2.739 -0.603 12.809 1.00 95.56 116 ILE A O 1
ATOM 891 N N . GLU A 1 117 ? 4.357 0.913 12.516 1.00 95.81 117 GLU A N 1
ATOM 892 C CA . GLU A 1 117 ? 4.032 1.698 13.716 1.00 95.81 117 GLU A CA 1
ATOM 893 C C . GLU A 1 117 ? 2.607 2.266 13.654 1.00 95.81 117 GLU A C 1
ATOM 895 O O . GLU A 1 117 ? 1.851 2.193 14.631 1.00 95.81 117 GLU A O 1
ATOM 900 N N . HIS A 1 118 ? 2.190 2.758 12.486 1.00 97.19 118 HIS A N 1
ATOM 901 C CA . HIS A 1 118 ? 0.826 3.222 12.260 1.00 97.19 118 HIS A CA 1
ATOM 902 C C . HIS A 1 118 ? -0.209 2.105 12.479 1.00 97.19 118 HIS A C 1
ATOM 904 O O . HIS A 1 118 ? -1.211 2.319 13.173 1.00 97.19 118 HIS A O 1
ATOM 910 N N . LEU A 1 119 ? 0.038 0.902 11.948 1.00 96.50 119 LEU A N 1
ATOM 911 C CA . LEU A 1 119 ? -0.834 -0.265 12.128 1.00 96.50 119 LEU A CA 1
ATOM 912 C C . LEU A 1 119 ? -0.921 -0.701 13.599 1.00 96.50 119 LEU A C 1
ATOM 914 O O . LEU A 1 119 ? -2.031 -0.919 14.102 1.00 96.50 119 LEU A O 1
ATOM 918 N N . LYS A 1 120 ? 0.210 -0.731 14.320 1.00 95.25 120 LYS A N 1
ATOM 919 C CA . LYS A 1 120 ? 0.247 -0.952 15.780 1.00 95.25 120 LYS A CA 1
ATOM 920 C C . LYS A 1 120 ? -0.626 0.070 16.513 1.00 95.25 120 LYS A C 1
ATOM 922 O O . LYS A 1 120 ? -1.462 -0.296 17.345 1.00 95.25 120 LYS A O 1
ATOM 927 N N . GLY A 1 121 ? -0.502 1.348 16.153 1.00 96.19 121 GLY A N 1
ATOM 928 C CA . GLY A 1 121 ? -1.307 2.435 16.707 1.00 96.19 121 GLY A CA 1
ATOM 929 C C . GLY A 1 121 ? -2.809 2.264 16.454 1.00 96.19 121 GLY A C 1
ATOM 930 O O . GLY A 1 121 ? -3.610 2.411 17.382 1.00 96.19 121 GLY A O 1
ATOM 931 N N . ILE A 1 122 ? -3.214 1.913 15.227 1.00 96.50 122 ILE A N 1
ATOM 932 C CA . ILE A 1 122 ? -4.621 1.625 14.899 1.00 96.50 122 ILE A CA 1
ATOM 933 C C . ILE A 1 122 ? -5.147 0.480 15.766 1.00 96.50 122 ILE A C 1
ATOM 935 O O . ILE A 1 122 ? -6.231 0.601 16.341 1.00 96.50 122 ILE A O 1
ATOM 939 N N . LYS A 1 123 ? -4.400 -0.625 15.872 1.00 95.56 123 LYS A N 1
ATOM 940 C CA . LYS A 1 123 ? -4.812 -1.790 16.663 1.00 95.56 123 LYS A CA 1
ATOM 941 C C . LYS A 1 123 ? -5.011 -1.419 18.131 1.00 95.56 123 LYS A C 1
ATOM 943 O O . LYS A 1 123 ? -6.060 -1.734 18.691 1.00 95.56 123 LYS A O 1
ATOM 948 N N . SER A 1 124 ? -4.055 -0.705 18.724 1.00 95.88 124 SER A N 1
ATOM 949 C CA . SER A 1 124 ? -4.141 -0.239 20.113 1.00 95.88 124 SER A CA 1
ATOM 950 C C . SER A 1 124 ? -5.396 0.610 20.347 1.00 95.88 124 SER A C 1
ATOM 952 O O . SER A 1 124 ? -6.190 0.317 21.245 1.00 95.88 124 SER A O 1
ATOM 954 N N . ARG A 1 125 ? -5.671 1.587 19.470 1.00 97.56 125 ARG A N 1
ATOM 955 C CA . ARG A 1 125 ? -6.893 2.407 19.546 1.00 97.56 125 ARG A CA 1
ATOM 956 C C . ARG A 1 125 ? -8.170 1.574 19.415 1.00 97.56 125 ARG A C 1
ATOM 958 O O . ARG A 1 125 ? -9.113 1.783 20.175 1.00 97.56 125 ARG A O 1
ATOM 965 N N . ARG A 1 126 ? -8.204 0.594 18.504 1.00 96.12 126 ARG A N 1
ATOM 966 C CA . ARG A 1 126 ? -9.348 -0.326 18.351 1.00 96.12 126 ARG A CA 1
ATOM 967 C C . ARG A 1 126 ? -9.585 -1.159 19.612 1.00 96.12 126 ARG A C 1
ATOM 969 O O . ARG A 1 126 ? -10.730 -1.307 20.029 1.00 96.12 126 ARG A O 1
ATOM 976 N N . GLN A 1 127 ? -8.528 -1.656 20.253 1.00 95.44 127 GLN A N 1
ATOM 977 C CA . GLN A 1 127 ? -8.632 -2.401 21.513 1.00 95.44 127 GLN A CA 1
ATOM 978 C C . GLN A 1 127 ? -9.143 -1.525 22.659 1.00 95.44 127 GLN A C 1
ATOM 980 O O . GLN A 1 127 ? -9.998 -1.960 23.427 1.00 95.44 127 GLN A O 1
ATOM 985 N N . GLN A 1 128 ? -8.656 -0.289 22.772 1.00 95.62 128 GLN A N 1
ATOM 986 C CA . GLN A 1 128 ? -9.148 0.668 23.766 1.00 95.62 128 GLN A CA 1
ATOM 987 C C . GLN A 1 128 ? -10.629 0.996 23.539 1.00 95.62 128 GLN A C 1
ATOM 989 O O . GLN A 1 128 ? -11.416 0.966 24.485 1.00 95.62 128 GLN A O 1
ATOM 994 N N . GLY A 1 129 ? -11.031 1.221 22.284 1.00 97.19 129 GLY A N 1
ATOM 995 C CA . GLY A 1 129 ? -12.431 1.416 21.907 1.00 97.19 129 GLY A CA 1
ATOM 996 C C . GLY A 1 129 ? -13.310 0.219 22.277 1.00 97.19 129 GLY A C 1
ATOM 997 O O . GLY A 1 129 ? -14.368 0.398 22.877 1.00 97.19 129 GLY A O 1
ATOM 998 N N . ALA A 1 130 ? -12.844 -1.005 22.009 1.00 96.38 130 ALA A N 1
ATOM 999 C CA . ALA A 1 130 ? -13.547 -2.231 22.381 1.00 96.38 130 ALA A CA 1
ATOM 1000 C C . ALA A 1 130 ? -13.682 -2.393 23.905 1.00 96.38 130 ALA A C 1
ATOM 1002 O O . ALA A 1 130 ? -14.766 -2.715 24.388 1.00 96.38 130 ALA A O 1
ATOM 1003 N N . LYS A 1 131 ? -12.621 -2.110 24.676 1.00 96.50 131 LYS A N 1
ATOM 1004 C CA . LYS A 1 131 ? -12.654 -2.124 26.150 1.00 96.50 131 LYS A CA 1
ATOM 1005 C C . LYS A 1 131 ? -13.646 -1.100 26.702 1.00 96.50 131 LYS A C 1
ATOM 1007 O O . LYS A 1 131 ? -14.446 -1.442 27.569 1.00 96.50 131 LYS A O 1
ATOM 1012 N N . LYS A 1 132 ? -13.646 0.128 26.170 1.00 95.50 132 LYS A N 1
ATOM 1013 C CA . LYS A 1 132 ? -14.598 1.180 26.558 1.00 95.50 132 LYS A CA 1
ATOM 1014 C C . LYS A 1 132 ? -16.039 0.763 26.251 1.00 95.50 132 LYS A C 1
ATOM 1016 O O . LYS A 1 132 ? -16.894 0.860 27.123 1.00 95.50 132 LYS A O 1
ATOM 1021 N N . ALA A 1 133 ? -16.292 0.227 25.057 1.00 94.31 133 ALA A N 1
ATOM 1022 C CA . ALA A 1 133 ? -17.611 -0.272 24.674 1.00 94.31 133 ALA A CA 1
ATOM 1023 C C . ALA A 1 133 ? -18.077 -1.442 25.560 1.00 94.31 133 ALA A C 1
ATOM 1025 O O . ALA A 1 133 ? -19.245 -1.493 25.945 1.00 94.31 133 ALA A O 1
ATOM 1026 N N . ALA A 1 134 ? -17.177 -2.361 25.923 1.00 95.00 134 ALA A N 1
ATOM 1027 C CA . ALA A 1 134 ? -17.475 -3.458 26.841 1.00 95.00 134 ALA A CA 1
ATOM 1028 C C . ALA A 1 134 ? -17.818 -2.949 28.252 1.00 95.00 134 ALA A C 1
ATOM 1030 O O . ALA A 1 134 ? -18.807 -3.396 28.828 1.00 95.00 134 ALA A O 1
ATOM 1031 N N . ALA A 1 135 ? -17.065 -1.973 28.772 1.00 93.06 135 ALA A N 1
ATOM 1032 C CA . ALA A 1 135 ? -17.344 -1.347 30.064 1.00 93.06 135 ALA A CA 1
ATOM 1033 C C . ALA A 1 135 ? -18.719 -0.656 30.079 1.00 93.06 135 ALA A C 1
ATOM 1035 O O . ALA A 1 135 ? -19.513 -0.907 30.980 1.00 93.06 135 ALA A O 1
ATOM 1036 N N . THR A 1 136 ? -19.056 0.124 29.044 1.00 91.94 136 THR A N 1
ATOM 1037 C CA . THR A 1 136 ? -20.379 0.766 28.921 1.00 91.94 136 THR A CA 1
ATOM 1038 C C . THR A 1 136 ? -21.524 -0.250 28.838 1.00 91.94 136 THR A C 1
ATOM 1040 O O . THR A 1 136 ? -22.611 -0.008 29.358 1.00 91.94 136 THR A O 1
ATOM 1043 N N . ARG A 1 137 ? -21.312 -1.406 28.195 1.00 92.50 137 ARG A N 1
ATOM 1044 C CA . ARG A 1 137 ? -22.313 -2.487 28.165 1.00 92.50 137 ARG A CA 1
ATOM 1045 C C . ARG A 1 137 ? -22.469 -3.163 29.529 1.00 92.50 137 ARG A C 1
ATOM 1047 O O . ARG A 1 137 ? -23.584 -3.526 29.890 1.00 92.50 137 ARG A O 1
ATOM 1054 N N . ALA A 1 138 ? -21.381 -3.320 30.284 1.00 89.81 138 ALA A N 1
ATOM 1055 C CA . ALA A 1 138 ? -21.410 -3.914 31.617 1.00 89.81 138 ALA A CA 1
ATOM 1056 C C . ALA A 1 138 ? -22.152 -3.027 32.632 1.00 89.81 138 ALA A C 1
ATOM 1058 O O . ALA A 1 138 ? -22.991 -3.540 33.369 1.00 89.81 138 ALA A O 1
ATOM 1059 N N . THR A 1 139 ? -21.922 -1.708 32.620 1.00 85.69 139 THR A N 1
ATOM 1060 C CA . THR A 1 139 ? -22.631 -0.768 33.510 1.00 85.69 139 THR A CA 1
ATOM 1061 C C . THR A 1 139 ? -24.135 -0.753 33.231 1.00 85.69 139 THR A C 1
ATOM 1063 O O . THR A 1 139 ? -24.924 -0.949 34.150 1.00 85.69 139 THR A O 1
ATOM 1066 N N . LYS A 1 140 ? -24.538 -0.675 31.954 1.00 81.12 140 LYS A N 1
ATOM 1067 C CA . LYS A 1 140 ? -25.957 -0.733 31.551 1.00 81.12 140 LYS A CA 1
ATOM 1068 C C . LYS A 1 140 ? -26.651 -2.051 31.917 1.00 81.12 140 LYS A C 1
ATOM 1070 O O . LYS A 1 140 ? -27.865 -2.075 32.102 1.00 81.12 140 LYS A O 1
ATOM 1075 N N . LYS A 1 141 ? -25.911 -3.164 31.988 1.00 74.06 141 LYS A N 1
ATOM 1076 C CA . LYS A 1 141 ? -26.460 -4.463 32.409 1.00 74.06 141 LYS A CA 1
ATOM 1077 C C . LYS A 1 141 ? -26.668 -4.524 33.926 1.00 74.06 141 LYS A C 1
ATOM 1079 O O . LYS A 1 141 ? -27.663 -5.096 34.353 1.00 74.06 141 LYS A O 1
ATOM 1084 N N . GLY A 1 142 ? -25.774 -3.917 34.711 1.00 60.41 142 GLY A N 1
ATOM 1085 C CA . GLY A 1 142 ? -25.896 -3.833 36.172 1.00 60.41 142 GLY A CA 1
ATOM 1086 C C . GLY A 1 142 ? -27.055 -2.949 36.644 1.00 60.41 142 GLY A C 1
ATOM 1087 O O . GLY A 1 142 ? -27.705 -3.273 37.632 1.00 60.41 142 GLY A O 1
ATOM 1088 N N . GLU A 1 143 ? -27.381 -1.886 35.904 1.00 57.16 143 GLU A N 1
ATOM 1089 C CA . GLU A 1 143 ? -28.519 -1.003 36.218 1.00 57.16 143 GLU A CA 1
ATOM 1090 C C . GLU A 1 143 ? -29.890 -1.654 35.961 1.00 57.16 143 GLU A C 1
ATOM 1092 O O . GLU A 1 143 ? -30.875 -1.263 36.579 1.00 57.16 143 GLU A O 1
ATOM 1097 N N . LYS A 1 144 ? -29.972 -2.684 35.106 1.00 53.84 144 LYS A N 1
ATOM 1098 C CA . LYS A 1 144 ? -31.228 -3.412 34.836 1.00 53.84 144 LYS A CA 1
ATOM 1099 C C . LYS A 1 144 ? -31.563 -4.505 35.859 1.00 53.84 144 LYS A C 1
ATOM 1101 O O . LYS A 1 144 ? -32.658 -5.051 35.797 1.00 53.84 144 LYS A O 1
ATOM 1106 N N . THR A 1 145 ? -30.659 -4.841 36.780 1.00 46.75 145 THR A N 1
ATOM 1107 C CA . THR A 1 145 ? -30.869 -5.903 37.788 1.00 46.75 145 THR A CA 1
ATOM 1108 C C . THR A 1 145 ? -31.244 -5.392 39.184 1.00 46.75 145 THR A C 1
ATOM 1110 O O . THR A 1 145 ? -31.394 -6.207 40.088 1.00 46.75 145 THR A O 1
ATOM 1113 N N . SER A 1 146 ? -31.429 -4.079 39.367 1.00 46.06 146 SER A N 1
ATOM 1114 C CA . SER A 1 146 ? -31.581 -3.466 40.702 1.00 46.06 146 SER A CA 1
ATOM 1115 C C . SER A 1 146 ? -32.824 -2.585 40.881 1.00 46.06 146 SER A C 1
ATOM 1117 O O . SER A 1 146 ? -32.916 -1.887 41.886 1.00 46.06 146 SER A O 1
ATOM 1119 N N . SER A 1 147 ? -33.778 -2.578 39.945 1.00 41.50 147 SER A N 1
ATOM 1120 C CA . SER A 1 147 ? -35.007 -1.777 40.066 1.00 41.50 147 SER A CA 1
ATOM 1121 C C . SER A 1 147 ? -36.267 -2.570 39.724 1.00 41.50 147 SER A C 1
ATOM 1123 O O . SER A 1 147 ? -37.023 -2.225 38.823 1.00 41.50 147 SER A O 1
ATOM 1125 N N . ASP A 1 148 ? -36.522 -3.610 40.516 1.00 45.19 148 ASP A N 1
ATOM 1126 C CA . ASP A 1 148 ? -37.886 -4.086 40.756 1.00 45.19 148 ASP A CA 1
ATOM 1127 C C . ASP A 1 148 ? -38.248 -3.819 42.224 1.00 45.19 148 ASP A C 1
ATOM 1129 O O . ASP A 1 148 ? -38.396 -4.725 43.036 1.00 45.19 148 ASP A O 1
ATOM 1133 N N . GLN A 1 149 ? -38.265 -2.535 42.601 1.00 40.38 149 GLN A N 1
ATOM 1134 C CA . GLN A 1 149 ? -39.038 -2.043 43.739 1.00 40.38 149 GLN A CA 1
ATOM 1135 C C . GLN A 1 149 ? -39.252 -0.526 43.639 1.00 40.38 149 GLN A C 1
ATOM 1137 O O . GLN A 1 149 ? -38.338 0.290 43.567 1.00 40.38 149 GLN A O 1
ATOM 1142 N N . GLN A 1 150 ? -40.534 -0.207 43.586 1.00 47.12 150 GLN A N 1
ATOM 1143 C CA . GLN A 1 150 ? -41.221 1.074 43.550 1.00 47.12 150 GLN A CA 1
ATOM 1144 C C . GLN A 1 150 ? -40.745 2.048 44.647 1.00 47.12 150 GLN A C 1
ATOM 1146 O O . GLN A 1 150 ? -40.711 1.648 45.805 1.00 47.12 150 GLN A O 1
ATOM 1151 N N . THR A 1 151 ? -40.450 3.319 44.320 1.00 38.38 151 THR A N 1
ATOM 1152 C CA . THR A 1 151 ? -40.847 4.535 45.086 1.00 38.38 151 THR A CA 1
ATOM 1153 C C . THR A 1 151 ? -40.208 5.830 44.546 1.00 38.38 151 THR A C 1
ATOM 1155 O O . THR A 1 151 ? -38.997 5.936 44.425 1.00 38.38 151 THR A O 1
ATOM 1158 N N . GLY A 1 152 ? -41.043 6.852 44.310 1.00 35.81 152 GLY A N 1
ATOM 1159 C CA . GLY A 1 152 ? -40.754 8.225 44.757 1.00 35.81 152 GLY A CA 1
ATOM 1160 C C . GLY A 1 152 ? -39.841 9.138 43.923 1.00 35.81 152 GLY A C 1
ATOM 1161 O O . GLY A 1 152 ? -38.669 9.292 44.224 1.00 35.81 152 GLY A O 1
ATOM 1162 N N . CYS A 1 153 ? -40.447 9.834 42.958 1.00 36.28 153 CYS A N 1
ATOM 1163 C CA . CYS A 1 153 ? -40.250 11.247 42.579 1.00 36.28 153 CYS A CA 1
ATOM 1164 C C . CYS A 1 153 ? -39.040 12.049 43.139 1.00 36.28 153 CYS A C 1
ATOM 1166 O O . CYS A 1 153 ? -38.974 12.340 44.334 1.00 36.28 153 CYS A O 1
ATOM 1168 N N . SER A 1 154 ? -38.222 12.610 42.233 1.00 35.84 154 SER A N 1
ATOM 1169 C CA . SER A 1 154 ? -37.860 14.044 42.259 1.00 35.84 154 SER A CA 1
ATOM 1170 C C . SER A 1 154 ? -37.369 14.547 40.892 1.00 35.84 154 SER A C 1
ATOM 1172 O O . SER A 1 154 ? -36.292 14.202 40.419 1.00 35.84 154 SER A O 1
ATOM 1174 N N . SER A 1 155 ? -38.244 15.346 40.278 1.00 47.75 155 SER A N 1
ATOM 1175 C CA . SER A 1 155 ? -38.061 16.419 39.287 1.00 47.75 155 SER A CA 1
ATOM 1176 C C . SER A 1 155 ? -36.721 16.583 38.543 1.00 47.75 155 SER A C 1
ATOM 1178 O O . SER A 1 155 ? -35.784 17.197 39.051 1.00 47.75 155 SER A O 1
ATOM 1180 N N . SER A 1 156 ? -36.728 16.251 37.252 1.00 38.81 156 SER A N 1
ATOM 1181 C CA . SER A 1 156 ? -36.328 17.184 36.188 1.00 38.81 156 SER A CA 1
ATOM 1182 C C . SER A 1 156 ? -37.022 16.776 34.883 1.00 38.81 156 SER A C 1
ATOM 1184 O O . SER A 1 156 ? -37.359 15.613 34.685 1.00 38.81 156 SER A O 1
ATOM 1186 N N . ALA A 1 157 ? -37.340 17.769 34.070 1.00 40.91 157 ALA A N 1
ATOM 1187 C CA . ALA A 1 157 ? -38.429 17.801 33.106 1.00 40.91 157 ALA A CA 1
ATOM 1188 C C . ALA A 1 157 ? -38.235 16.966 31.818 1.00 40.91 157 ALA A C 1
ATOM 1190 O O . ALA A 1 157 ? -37.126 16.566 31.478 1.00 40.91 157 ALA A O 1
ATOM 1191 N N . HIS A 1 158 ? -39.353 16.837 31.085 1.00 47.69 158 HIS A N 1
ATOM 1192 C CA . HIS A 1 158 ? -39.477 16.589 29.636 1.00 47.69 158 HIS A CA 1
ATOM 1193 C C . HIS A 1 158 ? -39.768 15.186 29.078 1.00 47.69 158 HIS A C 1
ATOM 1195 O O . HIS A 1 158 ? -39.338 14.907 27.970 1.00 47.69 158 HIS A O 1
ATOM 1201 N N . TYR A 1 159 ? -40.628 14.368 29.706 1.00 52.94 159 TYR A N 1
ATOM 1202 C CA . TYR A 1 159 ? -41.341 13.307 28.960 1.00 52.94 159 TYR A CA 1
ATOM 1203 C C . TYR A 1 159 ? -42.763 13.068 29.494 1.00 52.94 159 TYR A C 1
ATOM 1205 O O . TYR A 1 159 ? -42.936 13.059 30.714 1.00 52.94 159 TYR A O 1
ATOM 1213 N N . PRO A 1 160 ? -43.766 12.781 28.636 1.00 57.47 160 PRO A N 1
ATOM 1214 C CA . PRO A 1 160 ? -45.139 12.484 29.070 1.00 57.47 160 PRO A CA 1
ATOM 1215 C C . PRO A 1 160 ? -45.264 11.269 30.003 1.00 57.47 160 PRO A C 1
ATOM 1217 O O . PRO A 1 160 ? -46.267 11.117 30.690 1.00 57.47 160 PRO A O 1
ATOM 1220 N N . CYS A 1 161 ? -44.265 10.384 30.020 1.00 64.31 161 CYS A N 1
ATOM 1221 C CA . CYS A 1 161 ? -44.327 9.105 30.725 1.00 64.31 161 CYS A CA 1
ATOM 1222 C C . CYS A 1 161 ? -43.260 8.924 31.816 1.00 64.31 161 CYS A C 1
ATOM 1224 O O . CYS A 1 161 ? -43.257 7.879 32.463 1.00 64.31 161 CYS A O 1
ATOM 1226 N N . SER A 1 162 ? -42.345 9.889 31.997 1.00 62.12 162 SER A N 1
ATOM 1227 C CA . SER A 1 162 ? -41.222 9.838 32.958 1.00 62.12 162 SER A CA 1
ATOM 1228 C C . SER A 1 162 ? -40.375 8.547 32.924 1.00 62.12 162 SER A C 1
ATOM 1230 O O . SER A 1 162 ? -39.688 8.230 33.893 1.00 62.12 162 SER A O 1
ATOM 1232 N N . LYS A 1 163 ? -40.420 7.784 31.823 1.00 66.44 163 LYS A N 1
ATOM 1233 C CA . LYS A 1 163 ? -39.643 6.553 31.616 1.00 66.44 163 LYS A CA 1
ATOM 1234 C C . LYS A 1 163 ? -38.340 6.870 30.875 1.00 66.44 163 LYS A C 1
ATOM 1236 O O . LYS A 1 163 ? -38.337 7.788 30.058 1.00 66.44 163 LYS A O 1
ATOM 1241 N N . PRO A 1 164 ? -37.256 6.112 31.118 1.00 61.84 164 PRO A N 1
ATOM 1242 C CA . PRO A 1 164 ? -35.985 6.329 30.438 1.00 61.84 164 PRO A CA 1
ATOM 1243 C C . PRO A 1 164 ? -36.082 6.044 28.934 1.00 61.84 164 PRO A C 1
ATOM 1245 O O . PRO A 1 164 ? -36.908 5.243 28.480 1.00 61.84 164 PRO A O 1
ATOM 1248 N N . ASP A 1 165 ? -35.194 6.678 28.177 1.00 64.81 165 ASP A N 1
ATOM 1249 C CA . ASP A 1 165 ? -35.065 6.490 26.735 1.00 64.81 165 ASP A CA 1
ATOM 1250 C C . ASP A 1 165 ? -34.809 5.014 26.393 1.00 64.81 165 ASP A C 1
ATOM 1252 O O . ASP A 1 165 ? -34.049 4.308 27.067 1.00 64.81 165 ASP A O 1
ATOM 1256 N N . ASN A 1 166 ? -35.444 4.529 25.328 1.00 68.94 166 ASN A N 1
ATOM 1257 C CA . ASN A 1 166 ? -35.239 3.179 24.810 1.00 68.94 166 ASN A CA 1
ATOM 1258 C C . ASN A 1 166 ? -35.104 3.206 23.280 1.00 68.94 166 ASN A C 1
ATOM 1260 O O . ASN A 1 166 ? -35.258 4.247 22.652 1.00 68.94 166 ASN A O 1
ATOM 1264 N N . GLU A 1 167 ? -34.790 2.062 22.670 1.00 61.12 167 GLU A N 1
ATOM 1265 C CA . GLU A 1 167 ? -34.598 1.944 21.211 1.00 61.12 167 GLU A CA 1
ATOM 1266 C C . GLU A 1 167 ? -35.897 2.159 20.406 1.00 61.12 167 GLU A C 1
ATOM 1268 O O . GLU A 1 167 ? -35.858 2.244 19.183 1.00 61.12 167 GLU A O 1
ATOM 1273 N N . ASN A 1 168 ? -37.036 2.310 21.092 1.00 75.56 168 ASN A N 1
ATOM 1274 C CA . ASN A 1 168 ? -38.362 2.481 20.520 1.00 75.56 168 ASN A CA 1
ATOM 1275 C C . ASN A 1 168 ? -38.896 3.895 20.795 1.00 75.56 168 ASN A C 1
ATOM 1277 O O . ASN A 1 168 ? -39.940 4.077 21.439 1.00 75.56 168 ASN A O 1
ATOM 1281 N N . MET A 1 169 ? -38.211 4.894 20.243 1.00 79.12 169 MET A N 1
ATOM 1282 C CA . MET A 1 169 ? -38.633 6.292 20.298 1.00 79.12 169 MET A CA 1
ATOM 1283 C C . MET A 1 169 ? -38.774 6.901 18.904 1.00 79.12 169 MET A C 1
ATOM 1285 O O . MET A 1 169 ? -38.053 6.541 17.976 1.00 79.12 169 MET A O 1
ATOM 1289 N N . ILE A 1 170 ? -39.700 7.846 18.778 1.00 80.75 170 ILE A N 1
ATOM 1290 C CA . ILE A 1 170 ? -39.975 8.613 17.565 1.00 80.75 170 ILE A CA 1
ATOM 1291 C C . ILE A 1 170 ? -39.788 10.106 17.845 1.00 80.75 170 ILE A C 1
ATOM 1293 O O . ILE A 1 170 ? -40.118 10.583 18.936 1.00 80.75 170 ILE A O 1
ATOM 1297 N N . ALA A 1 171 ? -39.218 10.828 16.877 1.00 82.94 171 ALA A N 1
ATOM 1298 C CA . ALA A 1 171 ? -38.959 12.257 16.999 1.00 82.94 171 ALA A CA 1
ATOM 1299 C C . ALA A 1 171 ? -40.054 13.090 16.328 1.00 82.94 171 ALA A C 1
ATOM 1301 O O . ALA A 1 171 ? -40.389 12.834 15.172 1.00 82.94 171 ALA A O 1
ATOM 1302 N N . CYS A 1 172 ? -40.559 14.114 17.022 1.00 82.19 172 CYS A N 1
ATOM 1303 C CA . CYS A 1 172 ? -41.423 15.122 16.409 1.00 82.19 172 CYS A CA 1
ATOM 1304 C C . CYS A 1 172 ? -40.591 16.020 15.486 1.00 82.19 172 CYS A C 1
ATOM 1306 O O . CYS A 1 172 ? -39.568 16.567 15.903 1.00 82.19 172 CYS A O 1
ATOM 1308 N N . VAL A 1 173 ? -41.032 16.194 14.240 1.00 81.69 173 VAL A N 1
ATOM 1309 C CA . VAL A 1 173 ? -40.309 16.998 13.239 1.00 81.69 173 VAL A CA 1
ATOM 1310 C C . VAL A 1 173 ? -40.509 18.508 13.380 1.00 81.69 173 VAL A C 1
ATOM 1312 O O . VAL A 1 173 ? -39.774 19.275 12.761 1.00 81.69 173 VAL A O 1
ATOM 1315 N N . SER A 1 174 ? -41.481 18.957 14.180 1.00 77.50 174 SER A N 1
ATOM 1316 C CA . SER A 1 174 ? -41.724 20.388 14.373 1.00 77.50 174 SER A CA 1
ATOM 1317 C C . SER A 1 174 ? -40.543 21.039 15.098 1.00 77.50 174 SER A C 1
ATOM 1319 O O . SER A 1 174 ? -40.170 20.648 16.208 1.00 77.50 174 SER A O 1
ATOM 1321 N N . ALA A 1 175 ? -39.957 22.065 14.474 1.00 75.31 175 ALA A N 1
ATOM 1322 C CA . ALA A 1 175 ? -38.803 22.782 15.010 1.00 75.31 175 ALA A CA 1
ATOM 1323 C C . ALA A 1 175 ? -39.095 23.460 16.361 1.00 75.31 175 ALA A C 1
ATOM 1325 O O . ALA A 1 175 ? -38.176 23.619 17.165 1.00 75.31 175 ALA A O 1
ATOM 1326 N N . HIS A 1 176 ? -40.363 23.801 16.609 1.00 74.19 176 HIS A N 1
ATOM 1327 C CA . HIS A 1 176 ? -40.843 24.484 17.812 1.00 74.19 176 HIS A CA 1
ATOM 1328 C C . HIS A 1 176 ? -41.450 23.535 18.855 1.00 74.19 176 HIS A C 1
ATOM 1330 O O . HIS A 1 176 ? -42.038 23.994 19.829 1.00 74.19 176 HIS A O 1
ATOM 1336 N N . CYS A 1 177 ? -41.313 22.217 18.682 1.00 77.06 177 CYS A N 1
ATOM 1337 C CA . CYS A 1 177 ? -41.824 21.260 19.656 1.00 77.06 177 CYS A CA 1
ATOM 1338 C C . CYS A 1 177 ? -40.933 21.211 20.908 1.00 77.06 177 CYS A C 1
ATOM 1340 O O . CYS A 1 177 ? -39.739 20.911 20.820 1.00 77.06 177 CYS A O 1
ATOM 1342 N N . GLU A 1 178 ? -41.524 21.460 22.078 1.00 75.25 178 GLU A N 1
ATOM 1343 C CA . GLU A 1 178 ? -40.824 21.421 23.370 1.00 75.25 178 GLU A CA 1
ATOM 1344 C C . GLU A 1 178 ? -40.386 20.006 23.774 1.00 75.25 178 GLU A C 1
ATOM 1346 O O . GLU A 1 178 ? -39.373 19.827 24.449 1.00 75.25 178 GLU A O 1
ATOM 1351 N N . ILE A 1 179 ? -41.129 18.979 23.352 1.00 72.31 179 ILE A N 1
ATOM 1352 C CA . ILE A 1 179 ? -40.810 17.573 23.610 1.00 72.31 179 ILE A CA 1
ATOM 1353 C C . ILE A 1 179 ? -40.455 16.934 22.274 1.00 72.31 179 ILE A C 1
ATOM 1355 O O . ILE A 1 179 ? -41.312 16.683 21.436 1.00 72.31 179 ILE A O 1
ATOM 1359 N N . ARG A 1 180 ? -39.168 16.668 22.058 1.00 76.56 180 ARG A N 1
ATOM 1360 C CA . ARG A 1 180 ? -38.703 16.151 20.766 1.00 76.56 180 ARG A CA 1
ATOM 1361 C C . ARG A 1 180 ? -38.863 14.654 20.597 1.00 76.56 180 ARG A C 1
ATOM 1363 O O . ARG A 1 180 ? -38.979 14.223 19.460 1.00 76.56 180 ARG A O 1
ATOM 1370 N N . TRP A 1 181 ? -38.877 13.881 21.678 1.00 79.25 181 TRP A N 1
ATOM 1371 C CA . TRP A 1 181 ? -38.833 12.422 21.617 1.00 79.25 181 TRP A CA 1
ATOM 1372 C C . TRP A 1 181 ? -39.959 11.796 22.428 1.00 79.25 181 TRP A C 1
ATOM 1374 O O . TRP A 1 181 ? -40.192 12.161 23.579 1.00 79.25 181 TRP A O 1
ATOM 1384 N N . TYR A 1 182 ? -40.629 10.820 21.826 1.00 80.06 182 TYR A N 1
ATOM 1385 C CA . TYR A 1 182 ? -41.745 10.100 22.424 1.00 80.06 182 TYR A CA 1
ATOM 1386 C C . TYR A 1 182 ? -41.510 8.602 22.287 1.00 80.06 182 TYR A C 1
ATOM 1388 O O . TYR A 1 182 ? -41.054 8.143 21.243 1.00 80.06 182 TYR A O 1
ATOM 1396 N N . HIS A 1 183 ? -41.846 7.810 23.306 1.00 80.25 183 HIS A N 1
ATOM 1397 C CA . HIS A 1 183 ? -41.918 6.360 23.115 1.00 80.25 183 HIS A CA 1
ATOM 1398 C C . HIS A 1 183 ? -43.097 6.035 22.204 1.00 80.25 183 HIS A C 1
ATOM 1400 O O . HIS A 1 183 ? -44.183 6.571 22.415 1.00 80.25 183 HIS A O 1
ATOM 1406 N N . LEU A 1 184 ? -42.906 5.112 21.260 1.00 76.25 184 LEU A N 1
ATOM 1407 C CA . LEU A 1 184 ? -43.959 4.664 20.335 1.00 76.25 184 LEU A CA 1
ATOM 1408 C C . LEU A 1 184 ? -45.259 4.300 21.080 1.00 76.25 184 LEU A C 1
ATOM 1410 O O . LEU A 1 184 ? -46.326 4.826 20.772 1.00 76.25 184 LEU A O 1
ATOM 1414 N N . SER A 1 185 ? -45.150 3.537 22.170 1.00 73.81 185 SER A N 1
ATOM 1415 C CA . SER A 1 185 ? -46.296 3.140 22.999 1.00 73.81 185 SER A CA 1
ATOM 1416 C C . SER A 1 185 ? -46.986 4.290 23.741 1.00 73.81 185 SER A C 1
ATOM 1418 O O . SER A 1 185 ? -48.168 4.187 24.055 1.00 73.81 185 SER A O 1
ATOM 1420 N N . CYS A 1 186 ? -46.288 5.397 24.015 1.00 75.12 186 CYS A N 1
ATOM 1421 C CA . CYS A 1 186 ? -46.882 6.574 24.663 1.00 75.12 186 CYS A CA 1
ATOM 1422 C C . CYS A 1 186 ? -47.730 7.410 23.700 1.00 75.12 186 CYS A C 1
ATOM 1424 O O . CYS A 1 186 ? -48.543 8.210 24.150 1.00 75.12 186 CYS A O 1
ATOM 1426 N N . VAL A 1 187 ? -47.545 7.219 22.394 1.00 75.69 187 VAL A N 1
ATOM 1427 C CA . VAL A 1 187 ? -48.296 7.898 21.330 1.00 75.69 187 VAL A CA 1
ATOM 1428 C C . VAL A 1 187 ? -49.170 6.924 20.534 1.00 75.69 187 VAL A C 1
ATOM 1430 O O . VAL A 1 187 ? -49.625 7.253 19.445 1.00 75.69 187 VAL A O 1
ATOM 1433 N N . GLY A 1 188 ? -49.417 5.728 21.084 1.00 71.25 188 GLY A N 1
ATOM 1434 C CA . GLY A 1 188 ? -50.314 4.728 20.499 1.00 71.25 188 GLY A CA 1
ATOM 1435 C C . GLY A 1 188 ? -49.772 4.018 19.256 1.00 71.25 188 GLY A C 1
ATOM 1436 O O . GLY A 1 188 ? -50.544 3.375 18.555 1.00 71.25 188 GLY A O 1
ATOM 1437 N N . LEU A 1 189 ? -48.469 4.120 18.982 1.00 73.44 189 LEU A N 1
ATOM 1438 C CA . LEU A 1 189 ? -47.809 3.405 17.893 1.00 73.44 189 LEU A CA 1
ATOM 1439 C C . LEU A 1 189 ? -47.294 2.051 18.389 1.00 73.44 189 LEU A C 1
ATOM 1441 O O . LEU A 1 189 ? -46.736 1.948 19.489 1.00 73.44 189 LEU A O 1
ATOM 1445 N N . ASP A 1 190 ? -47.476 1.011 17.579 1.00 65.25 190 ASP A N 1
ATOM 1446 C CA . ASP A 1 190 ? -46.996 -0.326 17.908 1.00 65.25 190 ASP A CA 1
ATOM 1447 C C . ASP A 1 190 ? -45.489 -0.493 17.601 1.00 65.25 190 ASP A C 1
ATOM 1449 O O . ASP A 1 190 ? -44.849 0.341 16.958 1.00 65.25 190 ASP A O 1
ATOM 1453 N N . HIS A 1 191 ? -44.890 -1.560 18.134 1.00 61.34 191 HIS A N 1
ATOM 1454 C CA . HIS A 1 191 ? -43.470 -1.884 17.933 1.00 61.34 191 HIS A CA 1
ATOM 1455 C C . HIS A 1 191 ? -43.225 -2.814 16.732 1.00 61.34 191 HIS A C 1
ATOM 1457 O O . HIS A 1 191 ? -42.086 -3.216 16.489 1.00 61.34 191 HIS A O 1
ATOM 1463 N N . THR A 1 192 ? -44.286 -3.228 16.044 1.00 54.97 192 THR A N 1
ATOM 1464 C CA . THR A 1 192 ? -44.290 -4.325 15.067 1.00 54.97 192 THR A CA 1
ATOM 1465 C C . THR A 1 192 ? -44.469 -3.842 13.639 1.00 54.97 192 THR A C 1
ATOM 1467 O O . THR A 1 192 ? -44.018 -4.503 12.703 1.00 54.97 192 THR A O 1
ATOM 1470 N N . GLU A 1 193 ? -45.057 -2.670 13.462 1.00 54.16 193 GLU A N 1
ATOM 1471 C CA . GLU A 1 193 ? -45.148 -1.980 12.199 1.00 54.16 193 GLU A CA 1
ATOM 1472 C C . GLU A 1 193 ? -43.891 -1.141 11.993 1.00 54.16 193 GLU A C 1
ATOM 1474 O O . GLU A 1 193 ? -43.356 -0.476 12.884 1.00 54.16 193 GLU A O 1
ATOM 1479 N N . ARG A 1 194 ? -43.362 -1.225 10.773 1.00 48.81 194 ARG A N 1
ATOM 1480 C CA . ARG A 1 194 ? -42.209 -0.447 10.340 1.00 48.81 194 ARG A CA 1
ATOM 1481 C C . ARG A 1 194 ? -42.588 1.023 10.495 1.00 48.81 194 ARG A C 1
ATOM 1483 O O . ARG A 1 194 ? -43.364 1.511 9.677 1.00 48.81 194 ARG A O 1
ATOM 1490 N N . VAL A 1 195 ? -42.061 1.685 11.534 1.00 50.41 195 VAL A N 1
ATOM 1491 C CA . VAL A 1 195 ? -42.284 3.115 11.800 1.00 50.41 195 VAL A CA 1
ATOM 1492 C C . VAL A 1 195 ? -42.198 3.839 10.461 1.00 50.41 195 VAL A C 1
ATOM 1494 O O . VAL A 1 195 ? -41.167 3.710 9.784 1.00 50.41 195 VAL A O 1
ATOM 1497 N N . PRO A 1 196 ? -43.292 4.468 9.998 1.00 50.56 196 PRO A N 1
ATOM 1498 C CA . PRO A 1 196 ? -43.350 4.951 8.636 1.00 50.56 196 PRO A CA 1
ATOM 1499 C C . PRO A 1 196 ? -42.212 5.951 8.465 1.00 50.56 196 PRO A C 1
ATOM 1501 O O . PRO A 1 196 ? -41.967 6.791 9.328 1.00 50.56 196 PRO A O 1
ATOM 1504 N N . ASN A 1 197 ? -41.455 5.787 7.380 1.00 50.28 197 ASN A N 1
ATOM 1505 C CA . ASN A 1 197 ? -40.218 6.516 7.089 1.00 50.28 197 ASN A CA 1
ATOM 1506 C C . ASN A 1 197 ? -40.538 7.959 6.637 1.00 50.28 197 ASN A C 1
ATOM 1508 O O . ASN A 1 197 ? -40.081 8.420 5.594 1.00 50.28 197 ASN A O 1
ATOM 1512 N N . VAL A 1 198 ? -41.447 8.608 7.363 1.00 57.38 198 VAL A N 1
ATOM 1513 C CA . VAL A 1 198 ? -42.095 9.879 7.063 1.00 57.38 198 VAL A CA 1
ATOM 1514 C C . VAL A 1 198 ? -42.075 10.747 8.314 1.00 57.38 198 VAL A C 1
ATOM 1516 O O . VAL A 1 198 ? -42.103 10.259 9.443 1.00 57.38 198 VAL A O 1
ATOM 1519 N N . SER A 1 199 ? -42.011 12.049 8.082 1.00 70.56 199 SER A N 1
ATOM 1520 C CA . SER A 1 199 ? -41.934 13.101 9.085 1.00 70.56 199 SER A CA 1
ATOM 1521 C C . SER A 1 199 ? -43.111 13.045 10.071 1.00 70.56 199 SER A C 1
ATOM 1523 O O . SER A 1 199 ? -44.205 13.511 9.762 1.00 70.56 199 SER A O 1
ATOM 1525 N N . TRP A 1 200 ? -42.905 12.455 11.252 1.00 78.50 200 TRP A N 1
ATOM 1526 C CA . TRP A 1 200 ? -43.939 12.313 12.281 1.00 78.50 200 TRP A CA 1
ATOM 1527 C C . TRP A 1 200 ? -44.063 13.579 13.138 1.00 78.50 200 TRP A C 1
ATOM 1529 O O . TRP A 1 200 ? -43.068 14.137 13.605 1.00 78.50 200 TRP A O 1
ATOM 1539 N N . LEU A 1 201 ? -45.299 14.021 13.363 1.00 79.44 201 LEU A N 1
ATOM 1540 C CA . LEU A 1 201 ? -45.648 15.108 14.277 1.00 79.44 201 LEU A CA 1
ATOM 1541 C C . LEU A 1 201 ? -46.333 14.519 15.510 1.00 79.44 201 LEU A C 1
ATOM 1543 O O . LEU A 1 201 ? -47.150 13.608 15.388 1.00 79.44 201 LEU A O 1
ATOM 1547 N N . CYS A 1 202 ? -46.016 15.046 16.691 1.00 80.75 202 CYS A N 1
ATOM 1548 C CA . CYS A 1 202 ? -46.710 14.654 17.912 1.00 80.75 202 CYS A CA 1
ATOM 1549 C C . CYS A 1 202 ? -48.153 15.188 17.920 1.00 80.75 202 CYS A C 1
ATOM 1551 O O . CYS A 1 202 ? -48.425 16.160 17.214 1.00 80.75 202 CYS A O 1
ATOM 1553 N N . PRO A 1 203 ? -49.061 14.623 18.738 1.00 77.38 203 PRO A N 1
ATOM 1554 C CA . PRO A 1 203 ? -50.460 15.058 18.782 1.00 77.38 203 PRO A CA 1
ATOM 1555 C C . PRO A 1 203 ? -50.624 16.574 18.967 1.00 77.38 203 PRO A C 1
ATOM 1557 O O . PRO A 1 203 ? -51.393 17.194 18.248 1.00 77.38 203 PRO A O 1
ATOM 1560 N N . GLY A 1 204 ? -49.802 17.192 19.826 1.00 77.38 204 GLY A N 1
ATOM 1561 C CA . GLY A 1 204 ? -49.829 18.646 20.017 1.00 77.38 204 GLY A CA 1
ATOM 1562 C C . GLY A 1 204 ? -49.451 19.439 18.761 1.00 77.38 204 GLY A C 1
ATOM 1563 O O . GLY A 1 204 ? -50.110 20.413 18.432 1.00 77.38 204 GLY A O 1
ATOM 1564 N N . CYS A 1 205 ? -48.434 19.000 18.012 1.00 77.25 205 CYS A N 1
ATOM 1565 C CA . CYS A 1 205 ? -48.037 19.678 16.775 1.00 77.25 205 CYS A CA 1
ATOM 1566 C C . CYS A 1 205 ? -48.901 19.302 15.561 1.00 77.25 205 CYS A C 1
ATOM 1568 O O . CYS A 1 205 ? -48.865 20.021 14.568 1.00 77.25 205 CYS A O 1
ATOM 1570 N N . GLN A 1 206 ? -49.630 18.182 15.596 1.00 74.19 206 GLN A N 1
ATOM 1571 C CA . GLN A 1 206 ? -50.601 17.829 14.555 1.00 74.19 206 GLN A CA 1
ATOM 1572 C C . GLN A 1 206 ? -51.809 18.766 14.594 1.00 74.19 206 GLN A C 1
ATOM 1574 O O . GLN A 1 206 ? -52.241 19.236 13.541 1.00 74.19 206 GLN A O 1
ATOM 1579 N N . ASP A 1 207 ? -52.294 19.082 15.795 1.00 62.84 207 ASP A N 1
ATOM 1580 C CA . ASP A 1 207 ? -53.426 19.989 15.984 1.00 62.84 207 ASP A CA 1
ATOM 1581 C C . ASP A 1 207 ? -53.093 21.406 15.474 1.00 62.84 207 ASP A C 1
ATOM 1583 O O . ASP A 1 207 ? -53.880 21.991 14.728 1.00 62.84 207 ASP A O 1
ATOM 1587 N N . ASP A 1 208 ? -51.878 21.901 15.741 1.00 57.06 208 ASP A N 1
ATOM 1588 C CA . ASP A 1 208 ? -51.390 23.203 15.254 1.00 57.06 208 ASP A CA 1
ATOM 1589 C C . ASP A 1 208 ? -51.236 23.272 13.720 1.00 57.06 208 ASP A C 1
ATOM 1591 O O . ASP A 1 208 ? -51.414 24.329 13.109 1.00 57.06 208 ASP A O 1
ATOM 1595 N N . TYR A 1 209 ? -50.909 22.149 13.072 1.00 53.44 209 TYR A N 1
ATOM 1596 C CA . TYR A 1 209 ? -50.664 22.085 11.625 1.00 53.44 209 TYR A CA 1
ATOM 1597 C C . TYR A 1 209 ? -51.957 22.120 10.797 1.00 53.44 209 TYR A C 1
ATOM 1599 O O . TYR A 1 209 ? -51.950 22.506 9.630 1.00 53.44 209 TYR A O 1
ATOM 1607 N N . SER A 1 210 ? -53.092 21.760 11.401 1.00 50.56 210 SER A N 1
ATOM 1608 C CA . SER A 1 210 ? -54.402 21.769 10.739 1.00 50.56 210 SER A CA 1
ATOM 1609 C C . SER A 1 210 ? -55.025 23.170 10.589 1.00 50.56 210 SER A C 1
ATOM 1611 O O . SER A 1 210 ? -56.114 23.302 10.030 1.00 50.56 210 SER A O 1
ATOM 1613 N N . GLY A 1 211 ? -54.328 24.221 11.047 1.00 46.62 211 GLY A N 1
ATOM 1614 C CA . GLY A 1 211 ? -54.843 25.590 11.131 1.00 46.62 211 GLY A CA 1
ATOM 1615 C C . GLY A 1 211 ? -54.207 26.651 10.223 1.00 46.62 211 GLY A C 1
ATOM 1616 O O . GLY A 1 211 ? -54.637 27.798 10.296 1.00 46.62 211 GLY A O 1
ATOM 1617 N N . ASN A 1 212 ? -53.214 26.345 9.378 1.00 36.66 212 ASN A N 1
ATOM 1618 C CA . ASN A 1 212 ? -52.645 27.349 8.462 1.00 36.66 212 ASN A CA 1
ATOM 1619 C C . ASN A 1 212 ? -52.006 26.709 7.220 1.00 36.66 212 ASN A C 1
ATOM 1621 O O . ASN A 1 212 ? -50.826 26.366 7.212 1.00 36.66 212 ASN A O 1
ATOM 1625 N N . SER A 1 213 ? -52.790 26.567 6.148 1.00 42.47 213 SER A N 1
ATOM 1626 C CA . SER A 1 213 ? -52.267 26.277 4.814 1.00 42.47 213 SER A CA 1
ATOM 1627 C C . SER A 1 213 ? -51.843 27.579 4.133 1.00 42.47 213 SER A C 1
ATOM 1629 O O . SER A 1 213 ? -52.688 28.364 3.698 1.00 42.47 213 SER A O 1
ATOM 1631 N N . SER A 1 214 ? -50.544 27.790 3.984 1.00 38.69 214 SER A N 1
ATOM 1632 C CA . SER A 1 214 ? -50.030 28.569 2.863 1.00 38.69 214 SER A CA 1
ATOM 1633 C C . SER A 1 214 ? -48.999 27.709 2.152 1.00 38.69 214 SER A C 1
ATOM 1635 O O . SER A 1 214 ? -47.965 27.381 2.734 1.00 38.69 214 SER A O 1
ATOM 1637 N N . ASP A 1 215 ? -49.368 27.289 0.942 1.00 46.94 215 ASP A N 1
ATOM 1638 C CA . ASP A 1 215 ? -48.509 26.725 -0.093 1.00 46.94 215 ASP A CA 1
ATOM 1639 C C . ASP A 1 215 ? -47.105 27.343 -0.064 1.00 46.94 215 ASP A C 1
ATOM 1641 O O . ASP A 1 215 ? -47.016 28.565 -0.089 1.00 46.94 215 ASP A O 1
ATOM 1645 N N . ASP A 1 216 ? -46.049 26.515 0.012 1.00 45.41 216 ASP A N 1
ATOM 1646 C CA . ASP A 1 216 ? -44.784 26.710 -0.738 1.00 45.41 216 ASP A CA 1
ATOM 1647 C C . ASP A 1 216 ? -43.605 25.788 -0.340 1.00 45.41 216 ASP A C 1
ATOM 1649 O O . ASP A 1 216 ? -42.544 25.871 -0.956 1.00 45.41 216 ASP A O 1
ATOM 1653 N N . ASP A 1 217 ? -43.737 24.838 0.593 1.00 44.03 217 ASP A N 1
ATOM 1654 C CA . ASP A 1 217 ? -42.596 23.974 0.965 1.00 44.03 217 ASP A CA 1
ATOM 1655 C C . ASP A 1 217 ? -42.676 22.553 0.374 1.00 44.03 217 ASP A C 1
ATOM 1657 O O . ASP A 1 217 ? -42.947 21.563 1.057 1.00 44.03 217 ASP A O 1
ATOM 1661 N N . VAL A 1 218 ? -42.376 22.427 -0.925 1.00 48.72 218 VAL A N 1
ATOM 1662 C CA . VAL A 1 218 ? -42.042 21.127 -1.540 1.00 48.72 218 VAL A CA 1
ATOM 1663 C C . VAL A 1 218 ? -40.643 20.709 -1.069 1.00 48.72 218 VAL A C 1
ATOM 1665 O O . VAL A 1 218 ? -39.623 21.203 -1.551 1.00 48.72 218 VAL A O 1
ATOM 1668 N N . LEU A 1 219 ? -40.593 19.795 -0.099 1.00 49.91 219 LEU A N 1
ATOM 1669 C CA . LEU A 1 219 ? -39.355 19.314 0.517 1.00 49.91 219 LEU A CA 1
ATOM 1670 C C . LEU A 1 219 ? -38.680 18.201 -0.309 1.00 49.91 219 LEU A C 1
ATOM 1672 O O . LEU A 1 219 ? -39.309 17.233 -0.737 1.00 49.91 219 LEU A O 1
ATOM 1676 N N . CYS A 1 220 ? -37.357 18.313 -0.469 1.00 46.84 220 CYS A N 1
ATOM 1677 C CA . CYS A 1 220 ? -36.461 17.242 -0.925 1.00 46.84 220 CYS A CA 1
ATOM 1678 C C . CYS A 1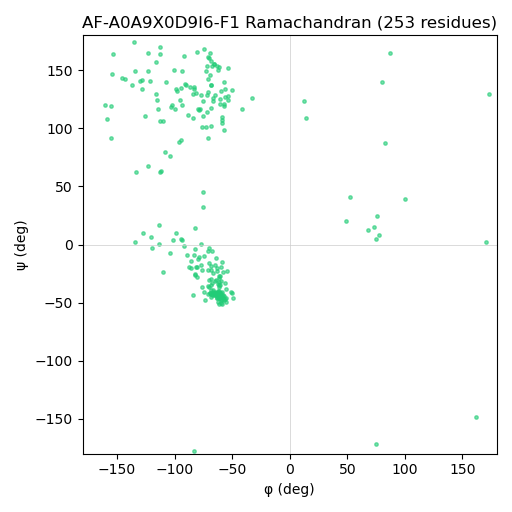 220 ? -36.629 15.975 -0.061 1.00 46.84 220 CYS A C 1
ATOM 1680 O O . CYS A 1 220 ? -36.861 16.079 1.141 1.00 46.84 220 CYS A O 1
ATOM 1682 N N . VAL A 1 221 ? 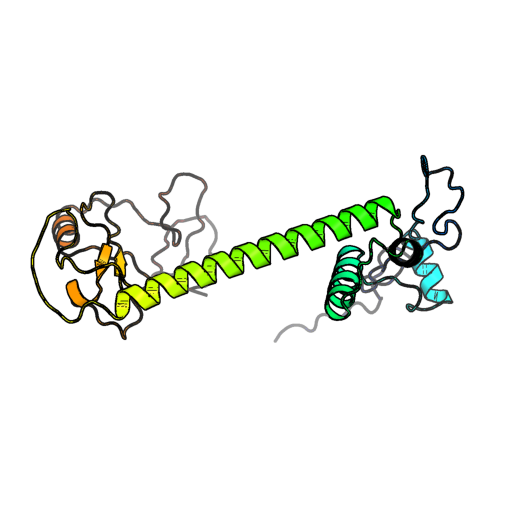-36.370 14.777 -0.610 1.00 48.12 221 VAL A N 1
ATOM 1683 C CA . VAL A 1 221 ? -36.268 13.513 0.173 1.00 48.12 221 VAL A CA 1
ATOM 1684 C C . VAL A 1 221 ? -35.246 13.625 1.321 1.00 48.12 221 VAL A C 1
ATOM 1686 O O . VAL A 1 221 ? -35.324 12.914 2.317 1.00 48.12 221 VAL A O 1
ATOM 1689 N N . CYS A 1 222 ? -34.303 14.556 1.197 1.00 44.75 222 CYS A N 1
ATOM 1690 C CA . CYS A 1 222 ? -33.295 14.901 2.187 1.00 44.75 222 CYS A CA 1
ATOM 1691 C C . CYS A 1 222 ? -33.763 15.875 3.292 1.00 44.75 222 CYS A C 1
ATOM 1693 O O . CYS A 1 222 ? -32.979 16.176 4.188 1.00 44.75 222 CYS A O 1
ATOM 1695 N N . GLY A 1 223 ? -34.997 16.391 3.240 1.00 50.47 223 GLY A N 1
ATOM 1696 C CA . GLY A 1 223 ? -35.573 17.275 4.262 1.00 50.47 223 GLY A CA 1
ATOM 1697 C C . GLY A 1 223 ? -34.941 18.669 4.365 1.00 50.47 223 GLY A C 1
ATOM 1698 O O . GLY A 1 223 ? -35.189 19.371 5.341 1.00 50.47 223 GLY A O 1
ATOM 1699 N N . MET A 1 224 ? -34.117 19.079 3.395 1.00 42.34 224 MET A N 1
ATOM 1700 C CA . MET A 1 224 ? -33.496 20.406 3.396 1.00 42.34 224 MET A CA 1
ATOM 1701 C C . MET A 1 224 ? -34.361 21.436 2.654 1.00 42.34 224 MET A C 1
ATOM 1703 O O . MET A 1 224 ? -34.879 21.118 1.579 1.00 42.34 224 MET A O 1
ATOM 1707 N N . PRO A 1 225 ? -34.491 22.668 3.185 1.00 47.12 225 PRO A N 1
ATOM 1708 C CA . PRO A 1 225 ? -35.199 23.744 2.509 1.00 47.12 225 PRO A CA 1
ATOM 1709 C C . PRO A 1 225 ? -34.438 24.224 1.269 1.00 47.12 225 PRO A C 1
ATOM 1711 O O . PRO A 1 225 ? -33.205 24.254 1.217 1.00 47.12 225 PRO A O 1
ATOM 1714 N N . ASN A 1 226 ? -35.217 24.613 0.266 1.00 48.50 226 ASN A N 1
ATOM 1715 C CA . ASN A 1 226 ? -34.791 24.932 -1.088 1.00 48.50 226 ASN A CA 1
ATOM 1716 C C . ASN A 1 226 ? -33.997 26.251 -1.140 1.00 48.50 226 ASN A C 1
ATOM 1718 O O . ASN A 1 226 ? -34.595 27.322 -1.233 1.00 48.50 226 ASN A O 1
ATOM 1722 N N . LYS A 1 227 ? -32.659 26.212 -1.029 1.00 47.59 227 LYS A N 1
ATOM 1723 C CA . LYS A 1 227 ? -31.836 27.436 -1.158 1.00 47.59 227 LYS A CA 1
ATOM 1724 C C . LYS A 1 227 ? -30.586 27.356 -2.027 1.00 47.59 227 LYS A C 1
ATOM 1726 O O . LYS A 1 227 ? -29.914 28.377 -2.149 1.00 47.59 227 LYS A O 1
ATOM 1731 N N . VAL A 1 228 ? -30.269 26.241 -2.683 1.00 48.72 228 VAL A N 1
ATOM 1732 C CA . VAL A 1 228 ? -29.143 26.242 -3.632 1.00 48.72 228 VAL A CA 1
ATOM 1733 C C . VAL A 1 228 ? -29.288 25.144 -4.692 1.00 48.72 228 VAL A C 1
ATOM 1735 O O . VAL A 1 228 ? -29.295 23.968 -4.354 1.00 48.72 228 VAL A O 1
ATOM 1738 N N . GLU A 1 229 ? -29.355 25.590 -5.953 1.00 48.88 229 GLU A N 1
ATOM 1739 C CA . GLU A 1 229 ? -29.347 24.849 -7.235 1.00 48.88 229 GLU A CA 1
ATOM 1740 C C . GLU A 1 229 ? -30.667 24.189 -7.718 1.00 48.88 229 GLU A C 1
ATOM 1742 O O . GLU A 1 229 ? -31.445 23.671 -6.918 1.00 48.88 229 GLU A O 1
ATOM 1747 N N . PRO A 1 230 ? -30.976 24.241 -9.038 1.00 54.25 230 PRO A N 1
ATOM 1748 C CA . PRO A 1 230 ? -32.270 23.814 -9.571 1.00 54.25 230 PRO A CA 1
ATOM 1749 C C . PRO A 1 230 ? -32.426 22.288 -9.528 1.00 54.25 230 PRO A C 1
ATOM 1751 O O . PRO A 1 230 ? -31.737 21.556 -10.238 1.00 54.25 230 PRO A O 1
ATOM 1754 N N . MET A 1 231 ? -33.369 21.806 -8.715 1.00 53.34 231 MET A N 1
ATOM 1755 C CA . MET A 1 231 ? -33.731 20.389 -8.655 1.00 53.34 231 MET A CA 1
ATOM 1756 C C . MET A 1 231 ? -34.425 19.926 -9.946 1.00 53.34 231 MET A C 1
ATOM 1758 O O . MET A 1 231 ? -35.321 20.602 -10.459 1.00 53.34 231 MET A O 1
ATOM 1762 N N . ILE A 1 232 ? -34.050 18.741 -10.432 1.00 59.69 232 ILE A N 1
ATOM 1763 C CA . ILE A 1 232 ? -34.737 18.035 -11.523 1.00 59.69 232 ILE A CA 1
ATOM 1764 C C . ILE A 1 232 ? -35.987 17.368 -10.932 1.00 59.69 232 ILE A C 1
ATOM 1766 O O . ILE A 1 232 ? -35.864 16.497 -10.069 1.00 59.69 232 ILE A O 1
ATOM 1770 N N . GLY A 1 233 ? -37.178 17.783 -11.361 1.00 60.66 233 GLY A N 1
ATOM 1771 C CA . GLY A 1 233 ? -38.429 17.158 -10.933 1.00 60.66 233 GLY A CA 1
ATOM 1772 C C . GLY A 1 233 ? -38.872 16.042 -11.868 1.00 60.66 233 GLY A C 1
ATOM 1773 O O . GLY A 1 233 ? -38.385 15.916 -12.988 1.00 60.66 233 GLY A O 1
ATOM 1774 N N . CYS A 1 234 ? -39.773 15.200 -11.365 1.00 60.78 234 CYS A N 1
ATOM 1775 C CA . CYS A 1 234 ? -40.271 14.020 -12.062 1.00 60.78 234 CYS A CA 1
ATOM 1776 C C . CYS A 1 234 ? -41.577 14.329 -12.809 1.00 60.78 234 CYS A C 1
ATOM 1778 O O . CYS A 1 234 ? -42.513 14.849 -12.210 1.00 60.78 234 CYS A O 1
ATOM 1780 N N . ASP A 1 235 ? -41.696 13.887 -14.061 1.00 65.00 235 ASP A N 1
ATOM 1781 C CA . ASP A 1 235 ? -42.888 14.097 -14.905 1.00 65.00 235 ASP A CA 1
ATOM 1782 C C . ASP A 1 235 ? -44.040 13.103 -14.670 1.00 65.00 235 ASP A C 1
ATOM 1784 O O . ASP A 1 235 ? -44.957 13.000 -15.484 1.00 65.00 235 ASP A O 1
ATOM 1788 N N . SER A 1 236 ? -44.015 12.336 -13.578 1.00 68.38 236 SER A N 1
ATOM 1789 C CA . SER A 1 236 ? -45.123 11.431 -13.251 1.00 68.38 236 SER A CA 1
ATOM 1790 C C . SER A 1 236 ? -46.225 12.202 -12.519 1.00 68.38 236 SER A C 1
ATOM 1792 O O . SER A 1 236 ? -45.948 12.906 -11.546 1.00 68.38 236 SER A O 1
ATOM 1794 N N . GLU A 1 237 ? -47.475 12.073 -12.980 1.00 62.75 237 GLU A N 1
ATOM 1795 C CA . GLU A 1 237 ? -48.620 12.860 -12.488 1.00 62.75 237 GLU A CA 1
ATOM 1796 C C . GLU A 1 237 ? -48.875 12.674 -10.981 1.00 62.75 237 GLU A C 1
ATOM 1798 O O . GLU A 1 237 ? -49.253 13.628 -10.288 1.00 62.75 237 GLU A O 1
ATOM 1803 N N . GLU A 1 238 ? -48.569 11.479 -10.469 1.00 66.44 238 GLU A N 1
ATOM 1804 C CA . GLU A 1 238 ? -48.727 11.075 -9.067 1.00 66.44 238 GLU A CA 1
ATOM 1805 C C . GLU A 1 238 ? -47.450 11.272 -8.225 1.00 66.44 238 GLU A C 1
ATOM 1807 O O . GLU A 1 238 ? -47.408 10.904 -7.048 1.00 66.44 238 GLU A O 1
ATOM 1812 N N . CYS A 1 239 ? -46.379 11.842 -8.792 1.00 55.88 239 CYS A N 1
ATOM 1813 C CA . CYS A 1 239 ? -45.131 12.040 -8.060 1.00 55.88 239 CYS A CA 1
ATOM 1814 C C . CYS A 1 239 ? -45.190 13.304 -7.180 1.00 55.88 239 CYS A C 1
ATOM 1816 O O . CYS A 1 239 ? -45.504 14.386 -7.682 1.00 55.88 239 CYS A O 1
ATOM 1818 N N . PRO A 1 240 ? -44.825 13.219 -5.886 1.00 60.16 240 PRO A N 1
ATOM 1819 C CA . PRO A 1 240 ? -44.781 14.382 -4.997 1.00 60.16 240 PRO A CA 1
ATOM 1820 C C . PRO A 1 240 ? -43.582 15.315 -5.263 1.00 60.16 240 PRO A C 1
ATOM 1822 O O . PRO A 1 240 ? -43.539 16.414 -4.720 1.00 60.16 240 PRO A O 1
ATOM 1825 N N . ILE A 1 241 ? -42.611 14.907 -6.094 1.00 58.69 241 ILE A N 1
ATOM 1826 C CA . ILE A 1 241 ? -41.423 15.706 -6.442 1.00 58.69 241 ILE A CA 1
ATOM 1827 C C . ILE A 1 241 ? -41.680 16.431 -7.767 1.00 58.69 241 ILE A C 1
ATOM 1829 O O . ILE A 1 241 ? -41.357 15.916 -8.841 1.00 58.69 241 ILE A O 1
ATOM 1833 N N . LYS A 1 242 ? -42.270 17.628 -7.687 1.00 56.00 242 LYS A N 1
ATOM 1834 C CA . LYS A 1 242 ? -42.597 18.461 -8.852 1.00 56.00 242 LYS A CA 1
ATOM 1835 C C . LYS A 1 242 ? -41.697 19.694 -8.901 1.00 56.00 242 LYS A C 1
ATOM 1837 O O . LYS A 1 242 ? -41.891 20.634 -8.142 1.00 56.00 242 LYS A O 1
ATOM 1842 N N . THR A 1 243 ? -40.745 19.705 -9.827 1.00 59.31 243 THR A N 1
ATOM 1843 C CA . THR A 1 243 ? -40.076 20.921 -10.313 1.00 59.31 243 THR A CA 1
ATOM 1844 C C . THR A 1 243 ? -39.814 20.770 -11.807 1.00 59.31 243 THR A C 1
ATOM 1846 O O . THR A 1 243 ? -39.527 19.681 -12.290 1.00 59.31 243 THR A O 1
ATOM 1849 N N . VAL A 1 244 ? -39.959 21.854 -12.565 1.00 50.97 244 VAL A N 1
ATOM 1850 C CA . VAL A 1 244 ? -39.997 21.798 -14.033 1.00 50.97 244 VAL A CA 1
ATOM 1851 C C . VAL A 1 244 ? -38.662 22.257 -14.631 1.00 50.97 244 VAL A C 1
ATOM 1853 O O . VAL A 1 244 ? -38.315 23.431 -14.489 1.00 50.97 244 VAL A O 1
ATOM 1856 N N . PRO A 1 245 ? -37.945 21.393 -15.371 1.00 53.94 245 PRO A N 1
ATOM 1857 C CA . PRO A 1 245 ? -37.086 21.805 -16.475 1.00 53.94 245 PRO A CA 1
ATOM 1858 C C . PRO A 1 245 ? -37.621 21.311 -17.835 1.00 53.94 245 PRO A C 1
ATOM 1860 O O . PRO A 1 245 ? -38.573 20.547 -17.919 1.00 53.94 245 PRO A O 1
ATOM 1863 N N . LYS A 1 246 ? -37.026 21.814 -18.924 1.00 50.44 246 LYS A N 1
ATOM 1864 C CA . LYS A 1 246 ? -37.567 21.793 -20.300 1.00 50.44 246 LYS A CA 1
ATOM 1865 C C . LYS A 1 246 ? -37.599 20.425 -21.007 1.00 50.44 246 LYS A C 1
ATOM 1867 O O . LYS A 1 246 ? -38.173 20.356 -22.091 1.00 50.44 246 LYS A O 1
ATOM 1872 N N . ASP A 1 247 ? -37.047 19.370 -20.410 1.00 61.53 247 ASP A N 1
ATOM 1873 C CA . ASP A 1 247 ? -36.947 18.032 -21.007 1.00 61.53 247 ASP A CA 1
ATOM 1874 C C . ASP A 1 247 ? -37.508 16.963 -20.063 1.00 61.53 247 ASP A C 1
ATOM 1876 O O . ASP A 1 247 ? -37.303 17.044 -18.851 1.00 61.53 247 ASP A O 1
ATOM 1880 N N . LYS A 1 248 ? -38.199 15.955 -20.623 1.00 66.75 248 LYS A N 1
ATOM 1881 C CA . LYS A 1 248 ? -38.908 14.945 -19.826 1.00 66.75 248 LYS A CA 1
ATOM 1882 C C . LYS A 1 248 ? -37.953 14.059 -19.018 1.00 66.75 248 LYS A C 1
ATOM 1884 O O . LYS A 1 248 ? -37.090 13.403 -19.606 1.00 66.75 248 LYS A O 1
ATOM 1889 N N . TRP A 1 249 ? -38.156 13.953 -17.708 1.00 67.75 249 TRP A N 1
ATOM 1890 C CA . TRP A 1 249 ? -37.387 13.094 -16.806 1.00 67.75 249 TRP A CA 1
ATOM 1891 C C . TRP A 1 249 ? -38.279 12.360 -15.791 1.00 67.75 249 TRP A C 1
ATOM 1893 O O . TRP A 1 249 ? -39.175 12.934 -15.174 1.00 67.75 249 TRP A O 1
ATOM 1903 N N . PHE A 1 250 ? -37.998 11.071 -15.571 1.00 67.25 250 PHE A N 1
ATOM 1904 C CA . PHE A 1 250 ? -38.674 10.236 -14.572 1.00 67.25 250 PHE A CA 1
ATOM 1905 C C . PHE A 1 250 ? -37.680 9.788 -13.499 1.00 67.25 250 PHE A C 1
ATOM 1907 O O . PHE A 1 250 ? -36.612 9.256 -13.819 1.00 67.25 250 PHE A O 1
ATOM 1914 N N . CYS A 1 251 ? -38.037 9.977 -12.225 1.00 63.22 251 CYS A N 1
ATOM 1915 C CA . CYS A 1 251 ? -37.211 9.553 -11.098 1.00 63.22 251 CYS A CA 1
ATOM 1916 C C . CYS A 1 251 ? -37.186 8.021 -10.951 1.00 63.22 251 CYS A C 1
ATOM 1918 O O . CYS A 1 251 ? -38.117 7.357 -11.401 1.00 63.22 251 CYS A O 1
ATOM 1920 N N . PRO A 1 252 ? -36.204 7.436 -10.237 1.00 65.06 252 PRO A N 1
ATOM 1921 C CA . PRO A 1 252 ? -36.118 5.984 -10.029 1.00 65.06 252 PRO A CA 1
ATOM 1922 C C . PRO A 1 252 ? -37.336 5.341 -9.346 1.00 65.06 252 PRO A C 1
ATOM 1924 O O . PRO A 1 252 ? -37.461 4.123 -9.339 1.00 65.06 252 PRO A O 1
ATOM 1927 N N . ARG A 1 253 ? -38.216 6.144 -8.731 1.00 62.31 253 ARG A N 1
ATOM 1928 C CA . ARG A 1 253 ? -39.475 5.681 -8.130 1.00 62.31 253 ARG A CA 1
ATOM 1929 C C . ARG A 1 253 ? -40.627 5.598 -9.141 1.00 62.31 253 ARG A C 1
ATOM 1931 O O . ARG A 1 253 ? -41.610 4.922 -8.863 1.00 62.31 253 ARG A O 1
ATOM 1938 N N . CYS A 1 254 ? -40.522 6.308 -10.263 1.00 65.62 254 CYS A N 1
ATOM 1939 C CA . CYS A 1 254 ? -41.558 6.429 -11.290 1.00 65.62 254 CYS A CA 1
ATOM 1940 C C . CYS A 1 254 ? -41.100 5.938 -12.678 1.00 65.62 254 CYS A C 1
ATOM 1942 O O . CYS A 1 254 ? -41.830 6.155 -13.643 1.00 65.62 254 CYS A O 1
ATOM 1944 N N . GLN A 1 255 ? -39.904 5.343 -12.778 1.00 61.28 255 GLN A N 1
ATOM 1945 C CA . GLN A 1 255 ? -39.448 4.579 -13.946 1.00 61.28 255 GLN A CA 1
ATOM 1946 C C . GLN A 1 255 ? -40.004 3.156 -13.929 1.00 61.28 255 GLN A C 1
ATOM 1948 O O . GLN A 1 255 ? -40.199 2.617 -12.815 1.00 61.28 255 GLN A O 1
#

Solvent-accessible surface area (backbone atoms only — not comparable to fu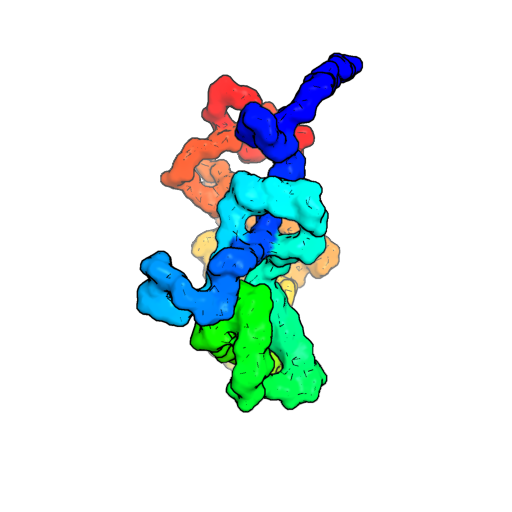ll-atom values): 16439 Å² total; per-residue (Å²): 135,81,78,80,74,80,72,73,91,62,85,58,44,80,44,94,95,47,58,45,64,86,61,72,84,58,52,23,71,24,83,90,42,38,60,69,37,94,41,93,89,41,99,57,88,26,24,38,46,62,45,54,70,70,58,36,52,57,49,33,74,74,69,42,71,85,66,42,52,85,68,56,52,70,60,51,53,51,51,53,50,58,51,30,61,74,71,72,49,64,64,82,78,39,70,64,62,38,45,54,52,12,55,73,55,40,39,44,53,65,58,47,47,53,51,51,54,49,51,52,51,52,50,52,52,51,51,53,51,49,51,52,53,50,50,57,52,51,55,60,54,58,64,72,76,74,71,93,72,92,79,82,90,83,92,79,90,79,58,102,75,79,66,82,90,62,99,60,60,46,56,37,64,55,90,83,51,92,62,47,65,41,46,34,69,81,73,76,39,70,92,82,59,79,75,69,99,59,90,42,62,44,75,74,57,46,62,62,59,78,72,67,92,73,91,81,85,85,66,48,100,82,70,51,82,96,78,82,81,91,68,87,26,32,76,47,93,88,48,89,51,74,40,87,67,99,65,96,41,64,44,90,89,69,101